Protein AF-A0A2N1WFX6-F1 (afdb_monomer_lite)

Secondary structure (DSSP, 8-state):
-PPPPPPPPPPPPPPPTT---------------------------------GGGGSHHHHS--STTSSS-HHHHHHHHHTTTTTT-TTSHHHHHHHHHHHHHHHHHTT-HHHHHHHHHHHHHHHTTSSS--HHHHHHHHHHHHHHHHHH--HHHHHHHHHHHHHHHHHHT-HHHHHHHHHHHHGGGTT-GGGHHHHHHHHHHHHHHHHHTT--HHHHH---

Radius of gyration: 24.99 Å; chains: 1; bounding box: 44×85×69 Å

Foldseek 3Di:
DDDDDDDDDDDDDDDDDPPDDDDDDDDDDDDDDDDDDPDPPPPDPPPPDPPVLCVDCLVVQPLACPGPDALVRQLVVLVVCDVVLDLVQLQSVLSSLQSNLSSCVSVVVLVSSLVSLVVSLVSQVPDPAHDLSNLSSLQVNLVSCCVVPVDLVRNLVSLVVQCVNCVVVVDLLSNLLSLQSNLVSQVVPPVCNVVSVVSLVVSLVSCVVVVHDVVSNVNDD

Sequence (221 aa):
MKKPRSTPARRPAGTPPWASLAARTRPAGAILATILGVCSITLATFDADADPASSHPLFELDCRAGGPYNAAERLQELERWRIDAGPDDPELHGQWLYCRATALEMNGELDAAYASYTASIESFARLPLPAIGAIKALLDRSYIDYLRTNDTARYCPDRSEALRLAREIGDPEAMIAALNQNAFCFAGRPEQLAEGLALLEEALELAKAEDMAPGALGMIY

Structure (mmCIF, N/CA/C/O backbone):
data_AF-A0A2N1WFX6-F1
#
_entry.id   AF-A0A2N1WFX6-F1
#
loop_
_atom_site.group_PDB
_atom_site.id
_atom_site.type_symbol
_atom_site.label_atom_id
_atom_site.label_alt_id
_atom_site.label_comp_id
_atom_site.label_asym_id
_atom_site.label_entity_id
_atom_site.label_seq_id
_atom_site.pdbx_PDB_ins_code
_atom_site.Cartn_x
_atom_site.Cartn_y
_atom_site.Cartn_z
_atom_site.occupancy
_atom_site.B_iso_or_equiv
_atom_site.auth_seq_id
_atom_site.auth_comp_id
_atom_site.auth_asym_id
_atom_site.auth_atom_id
_atom_site.pdbx_PDB_model_num
ATOM 1 N N . MET A 1 1 ? -21.166 27.039 53.800 1.00 44.50 1 MET A N 1
ATOM 2 C CA . MET A 1 1 ? -21.812 25.706 53.814 1.00 44.50 1 MET A CA 1
ATOM 3 C C . MET A 1 1 ? -21.704 25.097 52.415 1.00 44.50 1 MET A C 1
ATOM 5 O O . MET A 1 1 ? -22.346 25.596 51.503 1.00 44.50 1 MET A O 1
ATOM 9 N N . LYS A 1 2 ? -20.817 24.110 52.209 1.00 41.03 2 LYS A N 1
ATOM 10 C CA . LYS A 1 2 ? -20.584 23.431 50.916 1.00 41.03 2 LYS A CA 1
ATOM 11 C C . LYS A 1 2 ? -21.388 22.121 50.883 1.00 41.03 2 LYS A C 1
ATOM 13 O O . LYS A 1 2 ? -21.243 21.315 51.794 1.00 41.03 2 LYS A O 1
ATOM 18 N N . LYS A 1 3 ? -22.221 21.915 49.855 1.00 44.44 3 LYS A N 1
ATOM 19 C CA . LYS A 1 3 ? -22.907 20.633 49.588 1.00 44.44 3 LYS A CA 1
ATOM 20 C C . LYS A 1 3 ? -21.914 19.601 49.020 1.00 44.44 3 LYS A C 1
ATOM 22 O O . LYS A 1 3 ? -21.103 19.989 48.177 1.00 44.44 3 LYS A O 1
ATOM 27 N N . PRO A 1 4 ? -21.986 18.315 49.405 1.00 49.50 4 PRO A N 1
ATOM 28 C CA . PRO A 1 4 ? -21.181 17.266 48.786 1.00 49.50 4 PRO A CA 1
ATOM 29 C C . PRO A 1 4 ? -21.813 16.781 47.468 1.00 49.50 4 PRO A C 1
ATOM 31 O O . PRO A 1 4 ? -23.035 16.680 47.353 1.00 49.50 4 PRO A O 1
ATOM 34 N N . ARG A 1 5 ? -20.969 16.494 46.466 1.00 49.88 5 ARG A N 1
ATOM 35 C CA . ARG A 1 5 ? -21.349 15.836 45.204 1.00 49.88 5 ARG A CA 1
ATOM 36 C C . ARG A 1 5 ? -21.366 14.318 45.403 1.00 49.88 5 ARG A C 1
ATOM 38 O O . ARG A 1 5 ? -20.418 13.764 45.948 1.00 49.88 5 ARG A O 1
ATOM 45 N N . SER A 1 6 ? -22.432 13.673 44.940 1.00 50.62 6 SER A N 1
ATOM 46 C CA . SER A 1 6 ? -22.611 12.220 44.899 1.00 50.62 6 SER A CA 1
ATOM 47 C C . SER A 1 6 ?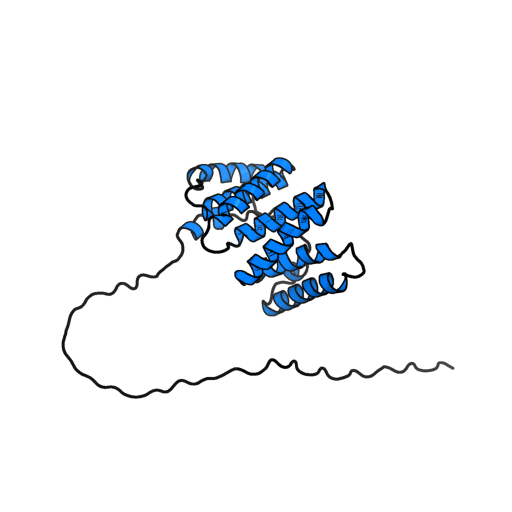 -21.965 11.606 43.653 1.00 50.62 6 SER A C 1
ATOM 49 O O . SER A 1 6 ? -22.186 12.085 42.540 1.00 50.62 6 SER A O 1
ATOM 51 N N . THR A 1 7 ? -21.214 10.524 43.840 1.00 52.31 7 THR A N 1
ATOM 52 C CA . THR A 1 7 ? -20.624 9.685 42.785 1.00 52.31 7 THR A CA 1
ATOM 53 C C . THR A 1 7 ? -21.662 8.701 42.225 1.00 52.31 7 THR A C 1
ATOM 55 O O . THR A 1 7 ? -22.357 8.073 43.024 1.00 52.31 7 THR A O 1
ATOM 58 N N . PRO A 1 8 ? -21.781 8.502 40.897 1.00 45.53 8 PRO A N 1
ATOM 59 C CA . PRO A 1 8 ? -22.634 7.452 40.350 1.00 45.53 8 PRO A CA 1
ATOM 60 C C . PRO A 1 8 ? -21.928 6.085 40.334 1.00 45.53 8 PRO A C 1
ATOM 62 O O . PRO A 1 8 ? -20.736 5.973 40.045 1.00 45.53 8 PRO A O 1
ATOM 65 N N . ALA A 1 9 ? -22.695 5.043 40.658 1.00 45.19 9 ALA A N 1
ATOM 66 C CA . ALA A 1 9 ? -22.268 3.650 40.733 1.00 45.19 9 ALA A CA 1
ATOM 67 C C . ALA A 1 9 ? -22.023 3.029 39.342 1.00 45.19 9 ALA A C 1
ATOM 69 O O . ALA A 1 9 ? -22.825 3.205 38.423 1.00 45.19 9 ALA A O 1
ATOM 70 N N . ARG A 1 10 ? -20.935 2.257 39.207 1.00 40.06 10 ARG A N 1
ATOM 71 C CA . ARG A 1 10 ? -20.647 1.413 38.034 1.00 40.06 10 ARG A CA 1
ATOM 72 C C . ARG A 1 10 ? -21.634 0.243 37.970 1.00 40.06 10 ARG A C 1
ATOM 74 O O . ARG A 1 10 ? -21.813 -0.463 38.959 1.00 40.06 10 ARG A O 1
ATOM 81 N N . ARG A 1 11 ? -22.232 0.013 36.797 1.00 44.94 11 ARG A N 1
ATOM 82 C CA . ARG A 1 11 ? -22.937 -1.237 36.473 1.00 44.94 11 ARG A CA 1
ATOM 83 C C . ARG A 1 11 ? -21.922 -2.316 36.058 1.00 44.94 11 ARG A C 1
ATOM 85 O O . ARG A 1 11 ? -20.939 -1.967 35.405 1.00 44.94 11 ARG A O 1
ATOM 92 N N . PRO A 1 12 ? -22.138 -3.595 36.408 1.00 45.06 12 PRO A N 1
ATOM 93 C CA . PRO A 1 12 ? -21.291 -4.689 35.946 1.00 45.06 12 PRO A CA 1
ATOM 94 C C . PRO A 1 12 ? -21.515 -4.964 34.452 1.00 45.06 12 PRO A C 1
ATOM 96 O O . PRO A 1 12 ? -22.650 -4.944 33.972 1.00 45.06 12 PRO A O 1
ATOM 99 N N . ALA A 1 13 ? -20.418 -5.207 33.734 1.00 47.97 13 ALA A N 1
ATOM 100 C CA . ALA A 1 13 ? -20.415 -5.616 32.336 1.00 47.97 13 ALA A CA 1
ATOM 101 C C . ALA A 1 13 ? -21.012 -7.026 32.200 1.00 47.97 13 ALA A C 1
ATOM 103 O O . ALA A 1 13 ? -20.599 -7.951 32.901 1.00 47.97 13 ALA A O 1
ATOM 104 N N . GLY A 1 14 ? -22.002 -7.171 31.319 1.00 41.88 14 GLY A N 1
ATOM 105 C CA . GLY A 1 14 ? -22.514 -8.470 30.895 1.00 41.88 14 GLY A CA 1
ATOM 106 C C . GLY A 1 14 ? -21.501 -9.169 29.992 1.00 41.88 14 GLY A C 1
ATOM 107 O O . GLY A 1 14 ? -20.822 -8.528 29.194 1.00 41.88 14 GLY A O 1
ATOM 108 N N . THR A 1 15 ? -21.389 -10.483 30.135 1.00 46.31 15 THR A N 1
ATOM 109 C CA . THR A 1 15 ? -20.544 -11.342 29.302 1.00 46.31 15 THR A CA 1
ATOM 110 C C . THR A 1 15 ? -21.098 -11.444 27.874 1.00 46.31 15 THR A C 1
ATOM 112 O O . THR A 1 15 ? -22.295 -11.709 27.727 1.00 46.31 15 THR A O 1
ATOM 115 N N . PRO A 1 16 ? -20.272 -11.272 26.824 1.00 40.69 16 PRO A N 1
ATOM 116 C CA . PRO A 1 16 ? -20.705 -11.447 25.441 1.00 40.69 16 PRO A CA 1
ATOM 117 C C . PRO A 1 16 ? -20.991 -12.929 25.097 1.00 40.69 16 PRO A C 1
ATOM 119 O O . PRO A 1 16 ? -20.375 -13.833 25.667 1.00 40.69 16 PRO A O 1
ATOM 122 N N . PRO A 1 17 ? -21.929 -13.200 24.169 1.00 38.34 17 PRO A N 1
ATOM 123 C CA . PRO A 1 17 ? -22.590 -14.502 23.999 1.00 38.34 17 PRO A CA 1
ATOM 124 C C . PRO A 1 17 ? -21.816 -15.576 23.208 1.00 38.34 17 PRO A C 1
ATOM 126 O O . PRO A 1 17 ? -22.407 -16.591 22.851 1.00 38.34 17 PRO A O 1
ATOM 129 N N . TRP A 1 18 ? -20.522 -15.411 22.929 1.00 51.31 18 TRP A N 1
ATOM 130 C CA . TRP A 1 18 ? -19.762 -16.361 22.095 1.00 51.31 18 TRP A CA 1
ATOM 131 C C . TRP A 1 18 ? -18.751 -17.232 22.863 1.00 51.31 18 TRP A C 1
ATOM 133 O O . TRP A 1 18 ? -18.064 -18.062 22.270 1.00 51.31 18 TRP A O 1
ATOM 143 N N . ALA A 1 19 ? -18.703 -17.135 24.195 1.00 40.34 19 ALA A N 1
ATOM 144 C CA . ALA A 1 19 ? -17.882 -18.004 25.038 1.00 40.34 19 ALA A CA 1
ATOM 145 C C . ALA A 1 19 ? -18.511 -19.402 25.211 1.00 40.34 19 ALA A C 1
ATOM 147 O O . ALA A 1 19 ? -19.023 -19.734 26.278 1.00 40.34 19 ALA A O 1
ATOM 148 N N . SER A 1 20 ? -18.507 -20.229 24.163 1.00 43.44 20 SER A N 1
ATOM 149 C CA . SER A 1 20 ? -18.743 -21.678 24.263 1.00 43.44 20 SER A CA 1
ATOM 150 C C . SER A 1 20 ? -18.344 -22.387 22.975 1.00 43.44 20 SER A C 1
ATOM 152 O O . SER A 1 20 ? -19.176 -22.523 22.092 1.00 43.44 20 SER A O 1
ATOM 154 N N . LEU A 1 21 ? -17.102 -22.874 22.888 1.00 38.09 21 LEU A N 1
ATOM 155 C CA . LEU A 1 21 ? -16.765 -24.154 22.243 1.00 38.09 21 LEU A CA 1
ATOM 156 C C . LEU A 1 21 ? -15.268 -24.451 22.424 1.00 38.09 21 LEU A C 1
ATOM 158 O O . LEU A 1 21 ? -14.437 -24.185 21.565 1.00 38.09 21 LEU A O 1
ATOM 162 N N . ALA A 1 22 ? -14.935 -25.042 23.569 1.00 35.47 22 ALA A N 1
ATOM 163 C CA . ALA A 1 22 ? -13.718 -25.822 23.735 1.00 35.47 22 ALA A CA 1
ATOM 164 C C . ALA A 1 22 ? -14.101 -27.259 24.107 1.00 35.47 22 ALA A C 1
ATOM 166 O O . ALA A 1 22 ? -15.088 -27.485 24.806 1.00 35.47 22 ALA A O 1
ATOM 167 N N . ALA A 1 23 ? -13.256 -28.191 23.667 1.00 34.72 23 ALA A N 1
ATOM 168 C CA . ALA A 1 23 ? -13.224 -29.619 23.979 1.00 34.72 23 ALA A CA 1
ATOM 169 C C . ALA A 1 23 ? -14.147 -30.540 23.159 1.00 34.72 23 ALA A C 1
ATOM 171 O O . ALA A 1 23 ? -15.312 -30.771 23.482 1.00 34.72 23 ALA A O 1
ATOM 172 N N . ARG A 1 24 ? -13.542 -31.235 22.185 1.00 36.59 24 ARG A N 1
ATOM 173 C CA . ARG A 1 24 ? -13.843 -32.654 21.971 1.00 36.59 24 ARG A CA 1
ATOM 174 C C . ARG A 1 24 ? -12.571 -33.484 22.009 1.00 36.59 24 ARG A C 1
ATOM 176 O O . ARG A 1 24 ? -11.528 -33.133 21.473 1.00 36.59 24 ARG A O 1
ATOM 183 N N . THR A 1 25 ? -12.720 -34.560 22.754 1.00 38.22 25 THR A N 1
ATOM 184 C CA . THR A 1 25 ? -11.750 -35.505 23.270 1.00 38.22 25 THR A CA 1
ATOM 185 C C . THR A 1 25 ? -11.399 -36.580 22.241 1.00 38.22 25 THR A C 1
ATOM 187 O O . THR A 1 25 ? -12.228 -36.991 21.432 1.00 38.22 25 THR A O 1
ATOM 190 N N . ARG A 1 26 ? -10.157 -37.070 22.313 1.00 40.03 26 ARG A N 1
ATOM 191 C CA . ARG A 1 26 ? -9.708 -38.326 21.692 1.00 40.03 26 ARG A CA 1
ATOM 192 C C . ARG A 1 26 ? -10.371 -39.530 22.375 1.00 40.03 26 ARG A C 1
ATOM 194 O O . ARG A 1 26 ? -10.560 -39.483 23.592 1.00 40.03 26 ARG A O 1
ATOM 201 N N . PRO A 1 27 ? -10.535 -40.655 21.663 1.00 41.19 27 PRO A N 1
ATOM 202 C CA . PRO A 1 27 ? -10.393 -41.958 22.297 1.00 41.19 27 PRO A CA 1
ATOM 203 C C . PRO A 1 27 ? -9.270 -42.790 21.662 1.00 41.19 27 PRO A C 1
ATOM 205 O O . PRO A 1 27 ? -9.066 -42.807 20.451 1.00 41.19 27 PRO A O 1
ATOM 208 N N . ALA A 1 28 ? -8.547 -43.483 22.539 1.00 37.03 28 ALA A N 1
ATOM 209 C CA . ALA A 1 28 ? -7.618 -44.562 22.237 1.00 37.03 28 ALA A CA 1
ATOM 210 C C . ALA A 1 28 ? -8.378 -45.887 22.032 1.00 37.03 28 ALA A C 1
ATOM 212 O O . ALA A 1 28 ? -9.412 -46.096 22.666 1.00 37.03 28 ALA A O 1
ATOM 213 N N . GLY A 1 29 ? -7.836 -46.810 21.226 1.00 33.09 29 GLY A N 1
ATOM 214 C CA . GLY A 1 29 ? -8.322 -48.194 21.199 1.00 33.09 29 GLY A CA 1
ATOM 215 C C . GLY A 1 29 ? -7.816 -49.082 20.054 1.00 33.09 29 GLY A C 1
ATOM 216 O O . GLY A 1 29 ? -8.386 -49.063 18.975 1.00 33.09 29 GLY A O 1
ATOM 217 N N . ALA A 1 30 ? -6.821 -49.917 20.379 1.00 35.75 30 ALA A N 1
ATOM 218 C CA . ALA A 1 30 ? -6.607 -51.309 19.937 1.00 35.75 30 ALA A CA 1
ATOM 219 C C . ALA A 1 30 ? -6.222 -51.655 18.472 1.00 35.75 30 ALA A C 1
ATOM 221 O O . ALA A 1 30 ? -7.051 -51.890 17.603 1.00 35.75 30 ALA A O 1
ATOM 222 N N . ILE A 1 31 ? -4.905 -51.804 18.282 1.00 37.75 31 ILE A N 1
ATOM 223 C CA . ILE A 1 31 ? -4.149 -52.988 17.805 1.00 37.75 31 ILE A CA 1
ATOM 224 C C . ILE A 1 31 ? -4.945 -54.114 17.102 1.00 37.75 31 ILE A C 1
ATOM 226 O O . ILE A 1 31 ? -5.662 -54.872 17.753 1.00 37.75 31 ILE A O 1
ATOM 230 N N . LEU A 1 32 ? -4.604 -54.373 15.832 1.00 36.09 32 LEU A N 1
ATOM 231 C CA . LEU A 1 32 ? -4.483 -55.734 15.296 1.00 36.09 32 LEU A CA 1
ATOM 232 C C . LEU A 1 32 ? -3.265 -55.817 14.365 1.00 36.09 32 LEU A C 1
ATOM 234 O O . LEU A 1 32 ? -3.152 -55.080 13.389 1.00 36.09 32 LEU A O 1
ATOM 238 N N . ALA A 1 33 ? -2.331 -56.698 14.715 1.00 37.47 33 ALA A N 1
ATOM 239 C CA . ALA A 1 33 ? -1.119 -56.976 13.963 1.00 37.47 33 ALA A CA 1
ATOM 240 C C . ALA A 1 33 ? -1.400 -57.995 12.851 1.00 37.47 33 ALA A C 1
ATOM 242 O O . ALA A 1 33 ? -1.987 -59.046 13.104 1.00 37.47 33 ALA A O 1
ATOM 243 N N . THR A 1 34 ? -0.909 -57.747 11.637 1.00 41.28 34 THR A N 1
ATOM 244 C CA . THR A 1 34 ? -0.579 -58.818 10.687 1.00 41.28 34 THR A CA 1
ATOM 245 C C . THR A 1 34 ? 0.647 -58.401 9.876 1.00 41.28 34 THR A C 1
ATOM 247 O O . THR A 1 34 ? 0.724 -57.301 9.340 1.00 41.28 34 THR A O 1
ATOM 250 N N . ILE A 1 35 ? 1.639 -59.283 9.900 1.00 43.50 35 ILE A N 1
ATOM 251 C CA . ILE A 1 35 ? 3.011 -59.148 9.409 1.00 43.50 35 ILE A CA 1
ATOM 252 C C . ILE A 1 35 ? 3.049 -59.568 7.934 1.00 43.50 35 ILE A C 1
ATOM 254 O O . ILE A 1 35 ? 2.491 -60.614 7.617 1.00 43.50 35 ILE A O 1
ATOM 258 N N . LEU A 1 36 ? 3.751 -58.810 7.079 1.00 37.88 36 LEU A N 1
ATOM 259 C CA . LEU A 1 36 ? 4.767 -59.267 6.102 1.00 37.88 36 LEU A CA 1
ATOM 260 C C . LEU A 1 36 ? 4.871 -58.283 4.930 1.00 37.88 36 LEU A C 1
ATOM 262 O O . LEU A 1 36 ? 3.922 -58.096 4.177 1.00 37.88 36 LEU A O 1
ATOM 266 N N . GLY A 1 37 ? 6.059 -57.706 4.746 1.00 36.50 37 GLY A N 1
ATOM 267 C CA . GLY A 1 37 ? 6.386 -56.921 3.558 1.00 36.50 37 GLY A CA 1
ATOM 268 C C . GLY A 1 37 ? 7.438 -55.861 3.837 1.00 36.50 37 GLY A C 1
ATOM 269 O O . GLY A 1 37 ? 7.128 -54.677 3.880 1.00 36.50 37 GLY A O 1
ATOM 270 N N . VAL A 1 38 ? 8.686 -56.286 4.049 1.00 46.78 38 VAL A N 1
ATOM 271 C CA . VAL A 1 38 ? 9.839 -55.379 4.072 1.00 46.78 38 VAL A CA 1
ATOM 272 C C . VAL A 1 38 ? 10.021 -54.827 2.659 1.00 46.78 38 VAL A C 1
ATOM 274 O O . VAL A 1 38 ? 10.629 -55.463 1.804 1.00 46.78 38 VAL A O 1
ATOM 277 N N . CYS A 1 39 ? 9.469 -53.645 2.413 1.00 35.72 39 CYS A N 1
ATOM 278 C CA . CYS A 1 39 ? 9.894 -52.770 1.335 1.00 35.72 39 CYS A CA 1
ATOM 279 C C . CYS A 1 39 ? 10.297 -51.459 2.007 1.00 35.72 39 CYS A C 1
ATOM 281 O O . CYS A 1 39 ? 9.460 -50.609 2.301 1.00 35.72 39 CYS A O 1
ATOM 283 N N . SER A 1 40 ? 11.581 -51.346 2.351 1.00 43.44 40 SER A N 1
ATOM 284 C CA . SER A 1 40 ? 12.182 -50.104 2.833 1.00 43.44 40 SER A CA 1
ATOM 285 C C . SER A 1 40 ? 12.254 -49.115 1.672 1.00 43.44 40 SER A C 1
ATOM 287 O O . SER A 1 40 ? 13.309 -48.891 1.090 1.00 43.44 40 SER A O 1
ATOM 289 N N . ILE A 1 41 ? 11.105 -48.552 1.309 1.00 47.34 41 ILE A N 1
ATOM 290 C CA . ILE A 1 41 ? 11.057 -47.286 0.597 1.00 47.34 41 ILE A CA 1
ATOM 291 C C . ILE A 1 41 ? 11.228 -46.244 1.689 1.00 47.34 41 ILE A C 1
ATOM 293 O O . ILE A 1 41 ? 10.329 -46.013 2.496 1.00 47.34 41 ILE A O 1
ATOM 297 N N . THR A 1 42 ? 12.424 -45.672 1.759 1.00 47.06 42 THR A N 1
ATOM 298 C CA . THR A 1 42 ? 12.678 -44.447 2.504 1.00 47.06 42 THR A CA 1
ATOM 299 C C . THR A 1 42 ? 11.764 -43.383 1.903 1.00 47.06 42 THR A C 1
ATOM 301 O O . THR A 1 42 ? 12.091 -42.775 0.887 1.00 47.06 42 THR A O 1
ATOM 304 N N . LEU A 1 43 ? 10.571 -43.217 2.473 1.00 43.62 43 LEU A N 1
ATOM 305 C CA . LEU A 1 43 ? 9.740 -42.049 2.235 1.00 43.62 43 LEU A CA 1
ATOM 306 C C . LEU A 1 43 ? 10.517 -40.882 2.831 1.00 43.62 43 LEU A C 1
ATOM 308 O O . LEU A 1 43 ? 10.472 -40.638 4.035 1.00 43.62 43 LEU A O 1
ATOM 312 N N . ALA A 1 44 ? 11.302 -40.222 1.980 1.00 41.97 44 ALA A N 1
ATOM 313 C CA . ALA A 1 44 ? 11.706 -38.858 2.229 1.00 41.97 44 ALA A CA 1
ATOM 314 C C . ALA A 1 44 ? 10.418 -38.093 2.535 1.00 41.97 44 ALA A C 1
ATOM 316 O O . ALA A 1 44 ? 9.503 -38.046 1.710 1.00 41.97 44 ALA A O 1
ATOM 317 N N . THR A 1 45 ? 10.321 -37.569 3.750 1.00 47.47 45 THR A N 1
ATOM 318 C CA . THR A 1 45 ? 9.399 -36.488 4.056 1.00 47.47 45 THR A CA 1
ATOM 319 C C . THR A 1 45 ? 9.816 -35.340 3.147 1.00 47.47 45 THR A C 1
ATOM 321 O O . THR A 1 45 ? 10.784 -34.639 3.427 1.00 47.47 45 THR A O 1
ATOM 324 N N . PHE A 1 46 ? 9.170 -35.237 1.988 1.00 38.91 46 PHE A N 1
ATOM 325 C CA . PHE A 1 46 ? 9.144 -33.993 1.245 1.00 38.91 46 PHE A CA 1
ATOM 326 C C . PHE A 1 46 ? 8.422 -33.010 2.160 1.00 38.91 46 PHE A C 1
ATOM 328 O O . PHE A 1 46 ? 7.206 -33.102 2.327 1.00 38.91 46 PHE A O 1
ATOM 335 N N . ASP A 1 47 ? 9.198 -32.153 2.823 1.00 35.28 47 ASP A N 1
ATOM 336 C CA . ASP A 1 47 ? 8.694 -30.892 3.345 1.00 35.28 47 ASP A CA 1
ATOM 337 C C . ASP A 1 47 ? 8.117 -30.147 2.145 1.00 35.28 47 ASP A C 1
ATOM 339 O O . ASP A 1 47 ? 8.839 -29.671 1.268 1.00 35.28 47 ASP A O 1
ATOM 343 N N . ALA A 1 48 ? 6.795 -30.180 2.055 1.00 46.44 48 ALA A N 1
ATOM 344 C CA . ALA A 1 48 ? 6.048 -29.413 1.093 1.00 46.44 48 ALA A CA 1
ATOM 345 C C . ALA A 1 48 ? 6.059 -27.947 1.554 1.00 46.44 48 ALA A C 1
ATOM 347 O O . ALA A 1 48 ? 5.579 -27.623 2.640 1.00 46.44 48 ALA A O 1
ATOM 348 N N . ASP A 1 49 ? 6.604 -27.105 0.678 1.00 41.44 49 ASP A N 1
ATOM 349 C CA . ASP A 1 49 ? 6.088 -25.770 0.377 1.00 41.44 49 ASP A CA 1
ATOM 350 C C . ASP A 1 49 ? 6.456 -24.621 1.333 1.00 41.44 49 ASP A C 1
ATOM 352 O O . ASP A 1 49 ? 5.599 -23.883 1.812 1.00 41.44 49 ASP A O 1
ATOM 356 N N . ALA A 1 50 ? 7.756 -24.370 1.513 1.00 43.38 50 ALA A N 1
ATOM 357 C CA . ALA A 1 50 ? 8.196 -22.973 1.523 1.00 43.38 50 ALA A CA 1
ATOM 358 C C . ALA A 1 50 ? 8.261 -22.517 0.057 1.00 43.38 50 ALA A C 1
ATOM 360 O O . ALA A 1 50 ? 9.059 -23.054 -0.715 1.00 43.38 50 ALA A O 1
ATOM 361 N N . ASP A 1 51 ? 7.388 -21.590 -0.341 1.00 51.94 51 ASP A N 1
ATOM 362 C CA . ASP A 1 51 ? 7.352 -21.059 -1.705 1.00 51.94 51 ASP A CA 1
ATOM 363 C C . ASP A 1 51 ? 8.719 -20.426 -2.041 1.00 51.94 51 ASP A C 1
ATOM 365 O O . ASP A 1 51 ? 9.149 -19.517 -1.315 1.00 51.94 51 ASP A O 1
ATOM 369 N N . PRO A 1 52 ? 9.447 -20.895 -3.076 1.00 54.09 52 PRO A N 1
ATOM 370 C CA . PRO A 1 52 ? 10.783 -20.397 -3.393 1.00 54.09 52 PRO A CA 1
ATOM 371 C C . PRO A 1 52 ? 10.823 -18.879 -3.612 1.00 54.09 52 PRO A C 1
ATOM 373 O O . PRO A 1 52 ? 11.850 -18.270 -3.303 1.00 54.09 52 PRO A O 1
ATOM 376 N N . ALA A 1 53 ? 9.722 -18.255 -4.052 1.00 56.19 53 ALA A N 1
ATOM 377 C CA . ALA A 1 53 ? 9.642 -16.804 -4.220 1.00 56.19 53 ALA A CA 1
ATOM 378 C C . ALA A 1 53 ? 9.857 -16.057 -2.891 1.00 56.19 53 ALA A C 1
ATOM 380 O O . ALA A 1 53 ? 10.674 -15.137 -2.827 1.00 56.19 53 ALA A O 1
ATOM 381 N N . SER A 1 54 ? 9.239 -16.521 -1.799 1.00 60.94 54 SER A N 1
ATOM 382 C CA . SER A 1 54 ? 9.325 -15.889 -0.471 1.00 60.94 54 SER A CA 1
ATOM 383 C C . SER A 1 54 ? 10.728 -15.897 0.160 1.00 60.94 54 SER A C 1
ATOM 385 O O . SER A 1 54 ? 10.988 -15.148 1.099 1.00 60.94 54 SER A O 1
ATOM 387 N N . SER A 1 55 ? 11.649 -16.710 -0.371 1.00 72.44 55 SER A N 1
ATOM 388 C CA . SER A 1 55 ? 13.045 -16.795 0.084 1.00 72.44 55 SER A CA 1
ATOM 389 C C . SER A 1 55 ? 13.990 -15.805 -0.609 1.00 72.44 55 SER A C 1
ATOM 391 O O . SER A 1 55 ? 15.175 -15.734 -0.276 1.00 72.44 55 SER A O 1
ATOM 393 N N . HIS A 1 56 ? 13.493 -15.041 -1.588 1.00 84.44 56 HIS A N 1
ATOM 394 C CA . HIS A 1 56 ? 14.308 -14.070 -2.305 1.00 84.44 56 HIS A CA 1
ATOM 395 C C . HIS A 1 56 ? 14.657 -12.869 -1.396 1.00 84.44 56 HIS A C 1
ATOM 397 O O . HIS A 1 56 ? 13.758 -12.325 -0.750 1.00 84.44 56 HIS A O 1
ATOM 403 N N . PRO A 1 57 ? 15.908 -12.353 -1.403 1.00 84.88 57 PRO A N 1
ATOM 404 C CA . PRO A 1 57 ? 16.335 -11.232 -0.545 1.00 84.88 57 PRO A CA 1
ATOM 405 C C . PRO A 1 57 ? 15.484 -9.958 -0.658 1.00 84.88 57 PRO A C 1
ATOM 407 O O . PRO A 1 57 ? 15.452 -9.129 0.245 1.00 84.88 57 PRO A O 1
ATOM 410 N N . LEU A 1 58 ? 14.767 -9.798 -1.771 1.00 86.75 58 LEU A N 1
ATOM 411 C CA . LEU A 1 58 ? 13.816 -8.706 -1.985 1.00 86.75 58 LEU A CA 1
ATOM 412 C C . LEU A 1 58 ? 12.646 -8.713 -0.981 1.00 86.75 58 LEU A C 1
ATOM 414 O O . LEU A 1 58 ? 12.126 -7.646 -0.666 1.00 86.75 58 LEU A O 1
ATOM 418 N N . PHE A 1 59 ? 12.232 -9.876 -0.474 1.00 84.75 59 PHE A N 1
ATOM 419 C CA . PHE A 1 59 ? 11.194 -9.962 0.560 1.00 84.75 59 PHE A CA 1
ATOM 420 C C . PHE A 1 59 ? 11.730 -9.620 1.955 1.00 84.75 59 PHE A C 1
ATOM 422 O O . PHE A 1 59 ? 10.964 -9.181 2.811 1.00 84.75 59 PHE A O 1
ATOM 429 N N . GLU A 1 60 ? 13.042 -9.752 2.167 1.00 79.19 60 GLU A N 1
ATOM 430 C CA . GLU A 1 60 ? 13.726 -9.286 3.380 1.00 79.19 60 GLU A CA 1
ATOM 431 C C . GLU A 1 60 ? 14.054 -7.787 3.328 1.00 79.19 60 GLU A C 1
ATOM 433 O O . GLU A 1 60 ? 14.277 -7.159 4.367 1.00 79.19 60 GLU A O 1
ATOM 438 N N . LEU A 1 61 ? 14.081 -7.191 2.130 1.00 79.50 61 LEU A N 1
ATOM 439 C CA . LEU A 1 61 ? 14.273 -5.758 1.975 1.00 79.50 61 LEU A CA 1
ATOM 440 C C . LEU A 1 61 ? 13.077 -5.021 2.593 1.00 79.50 61 LEU A C 1
ATOM 442 O O . LEU A 1 61 ? 11.960 -5.069 2.075 1.00 79.50 61 LEU A O 1
ATOM 446 N N . ASP A 1 62 ? 13.316 -4.284 3.681 1.00 73.69 62 ASP A N 1
ATOM 447 C CA . ASP A 1 62 ? 12.303 -3.389 4.237 1.00 73.69 62 ASP A CA 1
ATOM 448 C C . ASP A 1 62 ? 12.063 -2.216 3.280 1.00 73.69 62 ASP A C 1
ATOM 450 O O . ASP A 1 62 ? 12.760 -1.197 3.282 1.00 73.69 62 ASP A O 1
ATOM 454 N N . CYS A 1 63 ? 11.053 -2.381 2.432 1.00 83.62 63 CYS A N 1
ATOM 455 C CA . CYS A 1 63 ? 10.653 -1.389 1.450 1.00 83.62 63 CYS A CA 1
ATOM 456 C C . CYS A 1 63 ? 9.824 -0.244 2.049 1.00 83.62 63 CYS A C 1
ATOM 458 O O . CYS A 1 63 ? 9.354 0.606 1.295 1.00 83.62 63 CYS A O 1
ATOM 460 N N . ARG A 1 64 ? 9.659 -0.163 3.377 1.00 72.00 64 ARG A N 1
ATOM 461 C CA . ARG A 1 64 ? 9.014 0.979 4.044 1.00 72.00 64 ARG A CA 1
ATOM 462 C C . ARG A 1 64 ? 9.928 2.211 4.044 1.00 72.00 64 ARG A C 1
ATOM 464 O O . ARG A 1 64 ? 11.147 2.123 3.889 1.00 72.00 64 ARG A O 1
ATOM 471 N N . ALA A 1 65 ? 9.357 3.399 4.231 1.00 63.91 65 ALA A N 1
ATOM 472 C CA . ALA A 1 65 ? 10.103 4.664 4.206 1.00 63.91 65 ALA A CA 1
ATOM 473 C C . ALA A 1 65 ? 11.185 4.796 5.309 1.00 63.91 65 ALA A C 1
ATOM 475 O O . ALA A 1 65 ? 12.102 5.597 5.161 1.00 63.91 65 ALA A O 1
ATOM 476 N N . GLY A 1 66 ? 11.105 4.007 6.390 1.00 66.12 66 GLY A N 1
ATOM 477 C CA . GLY A 1 66 ? 12.042 4.028 7.526 1.00 66.12 66 GLY A CA 1
ATOM 478 C C . GLY A 1 66 ? 13.200 3.022 7.464 1.00 66.12 66 GLY A C 1
ATOM 479 O O . GLY A 1 66 ? 13.933 2.899 8.444 1.00 66.12 66 GLY A O 1
ATOM 480 N N . GLY A 1 67 ? 13.347 2.290 6.354 1.00 74.19 67 GLY A N 1
ATOM 481 C CA . GLY A 1 67 ? 14.424 1.316 6.164 1.00 74.19 67 GLY A CA 1
ATOM 482 C C . GLY A 1 67 ? 15.832 1.944 6.113 1.00 74.19 67 GLY A C 1
ATOM 483 O O . GLY A 1 67 ? 15.977 3.166 6.071 1.00 74.19 67 GLY A O 1
ATOM 484 N N . PRO A 1 68 ? 16.898 1.121 6.077 1.00 79.56 68 PRO A N 1
ATOM 485 C CA . PRO A 1 68 ? 18.286 1.594 6.163 1.00 79.56 68 PRO A CA 1
ATOM 486 C C . PRO A 1 68 ? 18.771 2.352 4.918 1.00 79.56 68 PRO A C 1
ATOM 488 O O . PRO A 1 68 ? 19.795 3.027 4.982 1.00 79.56 68 PRO A O 1
ATOM 491 N N . TYR A 1 69 ? 18.057 2.231 3.797 1.00 85.75 69 TYR A N 1
ATOM 492 C CA . TYR A 1 69 ? 18.401 2.859 2.525 1.00 85.75 69 TYR A CA 1
ATOM 493 C C . TYR A 1 69 ? 17.603 4.137 2.300 1.00 85.75 69 TYR A C 1
ATOM 495 O O . TYR A 1 69 ? 16.373 4.134 2.429 1.00 85.75 69 TYR A O 1
ATOM 503 N N . ASN A 1 70 ? 18.286 5.193 1.854 1.00 90.25 70 ASN A N 1
ATOM 504 C CA . ASN A 1 70 ? 17.607 6.343 1.265 1.00 90.25 70 ASN A CA 1
ATOM 505 C C . ASN A 1 70 ? 17.006 5.991 -0.114 1.00 90.25 70 ASN A C 1
ATOM 507 O O . ASN A 1 70 ? 17.225 4.904 -0.654 1.00 90.25 70 ASN A O 1
ATOM 511 N N . ALA A 1 71 ? 16.243 6.919 -0.699 1.00 91.56 71 ALA A N 1
ATOM 512 C CA . ALA A 1 71 ? 15.545 6.705 -1.969 1.00 91.56 71 ALA A CA 1
ATOM 513 C C . ALA A 1 71 ? 16.476 6.250 -3.112 1.00 91.56 71 ALA A C 1
ATOM 515 O O . ALA A 1 71 ? 16.185 5.276 -3.808 1.00 91.56 71 ALA A O 1
ATOM 516 N N . ALA A 1 72 ? 17.612 6.930 -3.291 1.00 92.38 72 ALA A N 1
ATOM 517 C CA . ALA A 1 72 ? 18.544 6.660 -4.383 1.00 92.38 72 ALA A CA 1
ATOM 518 C C . ALA A 1 72 ? 19.278 5.325 -4.196 1.00 92.38 72 ALA A C 1
ATOM 520 O O . ALA A 1 72 ? 19.406 4.553 -5.146 1.00 92.38 72 ALA A O 1
ATOM 521 N N . GLU A 1 73 ? 19.717 5.031 -2.970 1.00 92.56 73 GLU A N 1
ATOM 522 C CA . GLU A 1 73 ? 20.351 3.753 -2.626 1.00 92.56 73 GLU A CA 1
ATOM 523 C C . GLU A 1 73 ? 19.393 2.583 -2.857 1.00 92.56 73 GLU A C 1
ATOM 525 O O . GLU A 1 73 ? 19.785 1.567 -3.428 1.00 92.56 73 GLU A O 1
ATOM 530 N N . ARG A 1 74 ? 18.117 2.747 -2.489 1.00 91.62 74 ARG A N 1
ATOM 531 C CA . ARG A 1 74 ? 17.089 1.728 -2.707 1.00 91.62 74 ARG A CA 1
ATOM 532 C C . ARG A 1 74 ? 16.857 1.464 -4.190 1.00 91.62 74 ARG A C 1
ATOM 534 O O . ARG A 1 74 ? 16.838 0.309 -4.598 1.00 91.62 74 ARG A O 1
ATOM 541 N N . LEU A 1 75 ? 16.717 2.511 -5.006 1.00 93.56 75 LEU A N 1
ATOM 542 C CA . LEU A 1 75 ? 16.582 2.356 -6.459 1.00 93.56 75 LEU A CA 1
ATOM 543 C C . LEU A 1 75 ? 17.800 1.656 -7.073 1.00 93.56 75 LEU A C 1
ATOM 545 O O . LEU A 1 75 ? 17.640 0.803 -7.944 1.00 93.56 75 LEU A O 1
ATOM 549 N N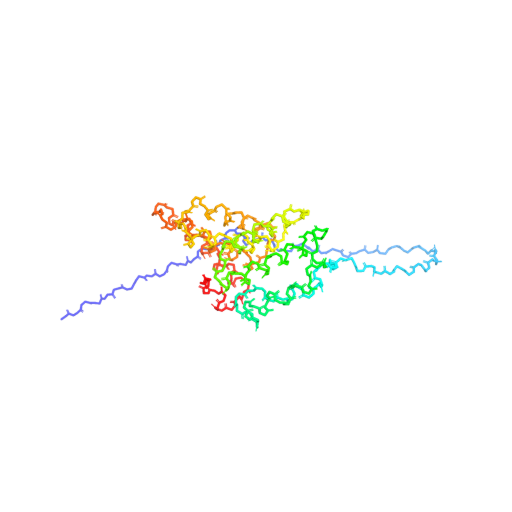 . GLN A 1 76 ? 19.007 1.987 -6.607 1.00 93.50 76 GLN A N 1
ATOM 550 C CA . GLN A 1 76 ? 20.232 1.341 -7.070 1.00 93.50 76 GLN A CA 1
ATOM 551 C C . GLN A 1 76 ? 20.284 -0.145 -6.692 1.00 93.50 76 GLN A C 1
ATOM 553 O O . GLN A 1 76 ? 20.696 -0.963 -7.514 1.00 93.50 76 GLN A O 1
ATOM 558 N N . GLU A 1 77 ? 19.879 -0.500 -5.471 1.00 91.19 77 GLU A N 1
ATOM 559 C CA . GLU A 1 77 ? 19.828 -1.897 -5.030 1.00 91.19 77 GLU A CA 1
ATOM 560 C C . GLU A 1 77 ? 18.810 -2.696 -5.852 1.00 91.19 77 GLU A C 1
ATOM 562 O O . GLU A 1 77 ? 19.134 -3.763 -6.369 1.00 91.19 77 GLU A O 1
ATOM 567 N N . LEU A 1 78 ? 17.616 -2.136 -6.070 1.00 93.56 78 LEU A N 1
ATOM 568 C CA . LEU A 1 78 ? 16.547 -2.782 -6.835 1.00 93.56 78 LEU A CA 1
ATOM 569 C C . LEU A 1 78 ? 16.935 -3.082 -8.286 1.00 93.56 78 LEU A C 1
ATOM 571 O O . LEU A 1 78 ? 16.451 -4.063 -8.852 1.00 93.56 78 LEU A O 1
ATOM 575 N N . GLU A 1 79 ? 17.813 -2.287 -8.900 1.00 93.69 79 GLU A N 1
ATOM 576 C CA . GLU A 1 79 ? 18.274 -2.544 -10.270 1.00 93.69 79 GLU A CA 1
ATOM 577 C C . GLU A 1 79 ? 19.031 -3.875 -10.387 1.00 93.69 79 GLU A C 1
ATOM 579 O O . GLU A 1 79 ? 18.978 -4.523 -11.434 1.00 93.69 79 GLU A O 1
ATOM 584 N N . ARG A 1 80 ? 19.672 -4.341 -9.305 1.00 92.00 80 ARG A N 1
ATOM 585 C CA . ARG A 1 80 ? 20.365 -5.639 -9.285 1.00 92.00 80 ARG A CA 1
ATOM 586 C C . ARG A 1 80 ? 19.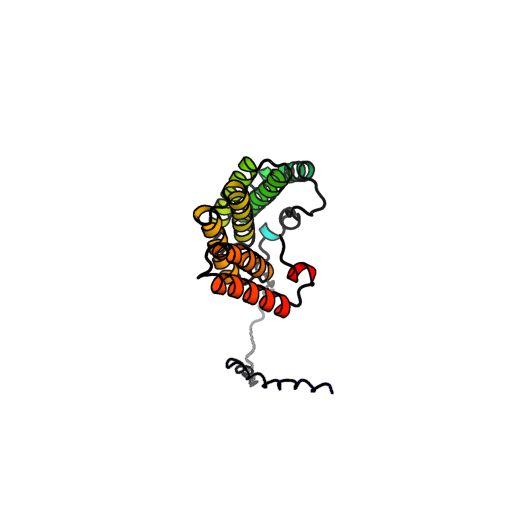414 -6.812 -9.479 1.00 92.00 80 ARG A C 1
ATOM 588 O O . ARG A 1 80 ? 19.827 -7.828 -10.024 1.00 92.00 80 ARG A O 1
ATOM 595 N N . TRP A 1 81 ? 18.159 -6.655 -9.068 1.00 91.88 81 TRP A N 1
ATOM 596 C CA . TRP A 1 81 ? 17.135 -7.696 -9.145 1.00 91.88 81 TRP A CA 1
ATOM 597 C C . TRP A 1 81 ? 16.142 -7.473 -10.281 1.00 91.88 81 TRP A C 1
ATOM 599 O O . TRP A 1 81 ? 15.215 -8.258 -10.425 1.00 91.88 81 TRP A O 1
ATOM 609 N N . ARG A 1 82 ? 16.301 -6.430 -11.109 1.00 92.75 82 ARG A N 1
ATOM 610 C CA . ARG A 1 82 ? 15.327 -6.105 -12.167 1.00 92.75 82 ARG A CA 1
ATOM 611 C C . ARG A 1 82 ? 15.107 -7.259 -13.150 1.00 92.75 82 ARG A C 1
ATOM 613 O O . ARG A 1 82 ? 14.003 -7.419 -13.660 1.00 92.75 82 ARG A O 1
ATOM 620 N N . ILE A 1 83 ? 16.167 -8.002 -13.471 1.00 91.25 83 ILE A N 1
ATOM 621 C CA . ILE A 1 83 ? 16.087 -9.138 -14.400 1.00 91.25 83 ILE A CA 1
ATOM 622 C C . ILE A 1 83 ? 15.420 -10.340 -13.729 1.00 91.25 83 ILE A C 1
ATOM 624 O O . ILE A 1 83 ? 14.550 -10.951 -14.341 1.00 91.25 83 ILE A O 1
ATOM 628 N N . ASP A 1 84 ? 15.795 -10.634 -12.484 1.00 89.44 84 ASP A N 1
ATOM 629 C CA . ASP A 1 84 ? 15.272 -11.776 -11.727 1.00 89.44 84 ASP A CA 1
ATOM 630 C C . ASP A 1 84 ? 13.793 -11.572 -11.370 1.00 89.44 84 ASP A C 1
ATOM 632 O O . ASP A 1 84 ? 12.975 -12.466 -11.561 1.00 89.44 84 ASP A O 1
ATOM 636 N N . ALA A 1 85 ? 13.421 -10.354 -10.971 1.00 91.88 85 ALA A N 1
ATOM 637 C CA . ALA A 1 85 ? 12.045 -9.918 -10.754 1.00 91.88 85 ALA A CA 1
ATOM 638 C C . ALA A 1 85 ? 11.328 -9.578 -12.074 1.00 91.88 85 ALA A C 1
ATOM 640 O O . ALA A 1 85 ? 10.641 -8.559 -12.175 1.00 91.88 85 ALA A O 1
ATOM 641 N N . GLY A 1 86 ? 11.521 -10.396 -13.110 1.00 91.44 86 GLY A N 1
ATOM 642 C CA . GLY A 1 86 ? 10.806 -10.297 -14.380 1.00 91.44 86 GLY A CA 1
ATOM 643 C C . GLY A 1 86 ? 9.319 -10.666 -14.246 1.00 91.44 86 GLY A C 1
ATOM 644 O O . GLY A 1 86 ? 8.915 -11.263 -13.254 1.00 91.44 86 GLY A O 1
ATOM 645 N N . PRO A 1 87 ? 8.476 -10.351 -15.245 1.00 92.00 87 PRO A N 1
ATOM 646 C CA . PRO A 1 87 ? 7.018 -10.502 -15.146 1.00 92.00 87 PRO A CA 1
ATOM 647 C C . PRO A 1 87 ? 6.518 -11.956 -15.055 1.00 92.00 87 PRO A C 1
ATOM 649 O O . PRO A 1 87 ? 5.341 -12.159 -14.736 1.00 92.00 87 PRO A O 1
ATOM 652 N N . ASP A 1 88 ? 7.389 -12.929 -15.344 1.00 93.62 88 ASP A N 1
ATOM 653 C CA . ASP A 1 88 ? 7.103 -14.368 -15.321 1.00 93.62 88 ASP A CA 1
ATOM 654 C C . ASP A 1 88 ? 6.857 -14.897 -13.899 1.00 93.62 88 ASP A C 1
ATOM 656 O O . ASP A 1 88 ? 6.096 -15.849 -13.731 1.00 93.62 88 ASP A O 1
ATOM 660 N N . ASP A 1 89 ? 7.437 -14.247 -12.884 1.00 94.62 89 ASP A N 1
ATOM 661 C CA . ASP A 1 89 ? 7.115 -14.456 -11.471 1.00 94.62 89 ASP A CA 1
ATOM 662 C C . ASP A 1 89 ? 6.287 -13.259 -10.965 1.00 94.62 89 ASP A C 1
ATOM 664 O O . ASP A 1 89 ? 6.838 -12.203 -10.632 1.00 94.62 89 ASP A O 1
ATOM 668 N N . PRO A 1 90 ? 4.946 -13.364 -10.942 1.00 96.06 90 PRO A N 1
ATOM 669 C CA . PRO A 1 90 ? 4.088 -12.248 -10.567 1.00 96.06 90 PRO A CA 1
ATOM 670 C C . PRO A 1 90 ? 4.259 -11.781 -9.119 1.00 96.06 90 PRO A C 1
ATOM 672 O O . PRO A 1 90 ? 4.034 -10.592 -8.865 1.00 96.06 90 PRO A O 1
ATOM 675 N N . GLU A 1 91 ? 4.647 -12.660 -8.191 1.00 94.62 91 GLU A N 1
ATOM 676 C CA . GLU A 1 91 ? 4.841 -12.283 -6.790 1.00 94.62 91 GLU A CA 1
ATOM 677 C C . GLU A 1 91 ? 6.131 -11.481 -6.634 1.00 94.62 91 GLU A C 1
ATOM 679 O O . GLU A 1 91 ? 6.105 -10.351 -6.137 1.00 94.62 91 GLU A O 1
ATOM 684 N N . LEU A 1 92 ? 7.244 -12.017 -7.145 1.00 95.00 92 LEU A N 1
ATOM 685 C CA . LEU A 1 92 ? 8.542 -11.352 -7.088 1.00 95.00 92 LEU A CA 1
ATOM 686 C C . LEU A 1 92 ? 8.527 -10.029 -7.868 1.00 95.00 92 LEU A C 1
ATOM 688 O O . LEU A 1 92 ? 9.013 -9.005 -7.379 1.00 95.00 92 LEU A O 1
ATOM 692 N N . HIS A 1 93 ? 7.907 -10.015 -9.052 1.00 97.19 93 HIS A N 1
ATOM 693 C CA . HIS A 1 93 ? 7.734 -8.800 -9.848 1.00 97.19 93 HIS A CA 1
ATOM 694 C C . HIS A 1 93 ? 6.867 -7.761 -9.133 1.00 97.19 93 HIS A C 1
ATOM 696 O O . HIS A 1 93 ? 7.200 -6.573 -9.116 1.00 97.19 93 HIS A O 1
ATOM 702 N N . GLY A 1 94 ? 5.772 -8.201 -8.503 1.00 97.06 94 GLY A N 1
ATOM 703 C CA . GLY A 1 94 ? 4.888 -7.335 -7.728 1.00 97.06 94 GLY A CA 1
ATOM 704 C C . GLY A 1 94 ? 5.623 -6.681 -6.564 1.00 97.06 94 GLY A C 1
ATOM 705 O O . GLY A 1 94 ? 5.527 -5.462 -6.387 1.00 97.06 94 GLY A O 1
ATOM 706 N N . GLN A 1 95 ? 6.422 -7.457 -5.829 1.00 95.69 95 GLN A N 1
ATOM 707 C CA . GLN A 1 95 ? 7.236 -6.960 -4.723 1.00 95.69 95 GLN A CA 1
ATOM 708 C C . GLN A 1 95 ? 8.300 -5.966 -5.210 1.00 95.69 95 GLN A C 1
ATOM 710 O O . GLN A 1 95 ? 8.485 -4.913 -4.602 1.00 95.69 95 GLN A O 1
ATOM 715 N N . TRP A 1 96 ? 8.957 -6.236 -6.340 1.00 97.00 96 TRP A N 1
ATOM 716 C CA . TRP A 1 96 ? 9.966 -5.332 -6.900 1.00 97.00 96 TRP A CA 1
ATOM 717 C C . TRP A 1 96 ? 9.354 -3.989 -7.303 1.00 97.00 96 TRP A C 1
ATOM 719 O O . TRP A 1 96 ? 9.879 -2.927 -6.958 1.00 97.00 96 TRP A O 1
ATOM 729 N N . LEU A 1 97 ? 8.199 -4.030 -7.972 1.00 98.12 97 LEU A N 1
ATOM 730 C CA . LEU A 1 97 ? 7.443 -2.842 -8.363 1.00 98.12 97 LEU A CA 1
ATOM 731 C C . LEU A 1 97 ? 6.968 -2.033 -7.152 1.00 98.12 97 LEU A C 1
ATOM 733 O O . LEU A 1 97 ? 7.017 -0.801 -7.201 1.00 98.12 97 LEU A O 1
ATOM 737 N N . TYR A 1 98 ? 6.550 -2.707 -6.077 1.00 96.88 98 TYR A N 1
ATOM 738 C CA . TYR A 1 98 ? 6.183 -2.072 -4.811 1.00 96.88 98 TYR A CA 1
ATOM 739 C C . TYR A 1 98 ? 7.380 -1.343 -4.192 1.00 96.88 98 TYR A C 1
ATOM 741 O O . TYR A 1 98 ? 7.318 -0.144 -3.938 1.00 96.88 98 TYR A O 1
ATOM 749 N N . CYS A 1 99 ? 8.513 -2.026 -4.034 1.00 95.44 99 CYS A N 1
ATOM 750 C CA . CYS A 1 99 ? 9.726 -1.432 -3.472 1.00 95.44 99 CYS A CA 1
ATOM 751 C C . CYS A 1 99 ? 10.266 -0.266 -4.305 1.00 95.44 99 CYS A C 1
ATOM 753 O O . CYS A 1 99 ? 10.769 0.723 -3.768 1.00 95.44 99 CYS A O 1
ATOM 755 N N . ARG A 1 100 ? 10.143 -0.358 -5.632 1.00 96.81 100 ARG A N 1
ATOM 756 C CA . ARG A 1 100 ? 10.472 0.741 -6.538 1.00 96.81 100 ARG A CA 1
ATOM 757 C C . ARG A 1 100 ? 9.534 1.928 -6.334 1.00 96.81 100 ARG A C 1
ATOM 759 O O . ARG A 1 100 ? 10.000 3.064 -6.330 1.00 96.81 100 ARG A O 1
ATOM 766 N N . ALA A 1 101 ? 8.239 1.678 -6.150 1.00 97.12 101 ALA A N 1
ATOM 767 C CA . ALA A 1 101 ? 7.253 2.723 -5.904 1.00 97.12 101 ALA A CA 1
ATOM 768 C C . ALA A 1 101 ? 7.558 3.500 -4.617 1.00 97.12 101 ALA A C 1
ATOM 770 O O . ALA A 1 101 ? 7.604 4.728 -4.659 1.00 97.12 101 ALA A O 1
ATOM 771 N N . THR A 1 102 ? 7.869 2.806 -3.517 1.00 95.06 102 THR A N 1
ATOM 772 C CA . THR A 1 102 ? 8.201 3.462 -2.242 1.00 95.06 102 THR A CA 1
ATOM 773 C C . THR A 1 102 ? 9.484 4.288 -2.345 1.00 95.06 102 THR A C 1
ATOM 775 O O . THR A 1 102 ? 9.565 5.384 -1.796 1.00 95.06 102 THR A O 1
ATOM 778 N N . ALA A 1 103 ? 10.481 3.819 -3.105 1.00 94.94 103 ALA A N 1
ATOM 779 C CA . ALA A 1 103 ? 11.703 4.578 -3.362 1.00 94.94 103 ALA A CA 1
ATOM 780 C C . ALA A 1 103 ? 11.436 5.868 -4.162 1.00 94.94 103 ALA A C 1
ATOM 782 O O . ALA A 1 103 ? 11.966 6.928 -3.832 1.00 94.94 103 ALA A O 1
ATOM 783 N N . LEU A 1 104 ? 10.591 5.788 -5.196 1.00 96.06 104 LEU A N 1
ATOM 784 C CA . LEU A 1 104 ? 10.179 6.941 -6.005 1.00 96.06 104 LEU A CA 1
ATOM 785 C C . LEU A 1 104 ? 9.376 7.947 -5.174 1.00 96.06 104 LEU A C 1
ATOM 787 O O . LEU A 1 104 ? 9.593 9.153 -5.282 1.00 96.06 104 LEU A O 1
ATOM 791 N N . GLU A 1 105 ? 8.492 7.460 -4.304 1.00 94.69 105 GLU A N 1
ATOM 792 C CA . GLU A 1 105 ? 7.723 8.292 -3.379 1.00 94.69 105 GLU A CA 1
ATOM 793 C C . GLU A 1 105 ? 8.638 9.052 -2.410 1.00 94.69 105 GLU A C 1
ATOM 795 O O . GLU A 1 105 ? 8.507 10.268 -2.274 1.00 94.69 105 GLU A O 1
ATOM 800 N N . MET A 1 106 ? 9.632 8.377 -1.818 1.00 92.56 106 MET A N 1
ATOM 801 C CA . MET A 1 106 ? 10.649 9.013 -0.969 1.00 92.56 106 MET A CA 1
ATOM 802 C C . MET A 1 106 ? 11.456 10.092 -1.709 1.00 92.56 106 MET A C 1
ATOM 804 O O . MET A 1 106 ? 11.946 11.029 -1.079 1.00 92.56 106 MET A O 1
ATOM 808 N N . ASN A 1 107 ? 11.593 9.975 -3.033 1.00 94.06 107 ASN A N 1
ATOM 809 C CA . ASN A 1 107 ? 12.253 10.969 -3.882 1.00 94.06 107 ASN A CA 1
ATOM 810 C C . ASN A 1 107 ? 11.313 12.107 -4.338 1.00 94.06 107 ASN A C 1
ATOM 812 O O . ASN A 1 107 ? 11.729 13.002 -5.072 1.00 94.06 107 ASN A O 1
ATOM 816 N N . GLY A 1 108 ? 10.038 12.077 -3.936 1.00 93.31 108 GLY A N 1
ATOM 817 C CA . GLY A 1 108 ? 9.016 13.034 -4.363 1.00 93.31 108 GLY A CA 1
ATOM 818 C C . GLY A 1 108 ? 8.501 12.812 -5.790 1.00 93.31 108 GLY A C 1
ATOM 819 O O . GLY A 1 108 ? 7.730 13.626 -6.299 1.00 93.31 108 GLY A O 1
ATOM 820 N N . GLU A 1 109 ? 8.875 11.711 -6.445 1.00 96.44 109 GLU A N 1
ATOM 821 C CA . GLU A 1 109 ? 8.457 11.362 -7.807 1.00 96.44 109 GLU A CA 1
ATOM 822 C C . GLU A 1 109 ? 7.084 10.673 -7.801 1.00 96.44 109 GLU A C 1
ATOM 824 O O . GLU A 1 109 ? 6.924 9.530 -8.234 1.00 96.44 109 GLU A O 1
ATOM 829 N N . LEU A 1 110 ? 6.068 11.376 -7.294 1.00 95.69 110 LEU A N 1
ATOM 830 C CA . LEU A 1 110 ? 4.757 10.791 -6.996 1.00 95.69 110 LEU A CA 1
ATOM 831 C C . LEU A 1 110 ? 4.073 10.169 -8.225 1.00 95.69 110 LEU A C 1
ATOM 833 O O . LEU A 1 110 ? 3.362 9.172 -8.097 1.00 95.69 110 LEU A O 1
ATOM 837 N N . ASP A 1 111 ? 4.234 10.737 -9.425 1.00 97.06 111 ASP A N 1
ATOM 838 C CA . ASP A 1 111 ? 3.624 10.195 -10.656 1.00 97.06 111 ASP A CA 1
ATOM 839 C C . ASP A 1 111 ? 4.238 8.845 -11.032 1.00 97.06 111 ASP A C 1
ATOM 841 O O . ASP A 1 111 ? 3.519 7.894 -11.348 1.00 97.06 111 ASP A O 1
ATOM 845 N N . ALA A 1 112 ? 5.561 8.734 -10.915 1.00 97.94 112 ALA A N 1
ATOM 846 C CA . ALA A 1 112 ? 6.278 7.492 -11.160 1.00 97.94 112 ALA A CA 1
ATOM 847 C C . ALA A 1 112 ? 5.981 6.450 -10.070 1.00 97.94 112 ALA A C 1
ATOM 849 O O . ALA A 1 112 ? 5.772 5.278 -10.391 1.00 97.94 112 ALA A O 1
ATOM 850 N N . ALA A 1 113 ? 5.903 6.874 -8.804 1.00 97.75 113 ALA A N 1
ATOM 851 C CA . ALA A 1 113 ? 5.507 6.018 -7.690 1.00 97.75 113 ALA A CA 1
ATOM 852 C C . ALA A 1 113 ? 4.104 5.436 -7.909 1.00 97.75 113 ALA A C 1
ATOM 854 O O . ALA A 1 113 ? 3.926 4.223 -7.871 1.00 97.75 113 ALA A O 1
ATOM 855 N N . TYR A 1 114 ? 3.129 6.281 -8.257 1.00 98.25 114 TYR A N 1
ATOM 856 C CA . TYR A 1 114 ? 1.755 5.863 -8.546 1.00 98.25 114 TYR A CA 1
ATOM 857 C C . TYR A 1 114 ? 1.670 4.827 -9.673 1.00 98.25 114 TYR A C 1
ATOM 859 O O . TYR A 1 114 ? 0.962 3.822 -9.558 1.00 98.25 114 TYR A O 1
ATOM 867 N N . ALA A 1 115 ? 2.405 5.055 -10.766 1.00 98.62 115 ALA A N 1
ATOM 868 C CA . ALA A 1 115 ? 2.478 4.106 -11.872 1.00 98.62 115 ALA A CA 1
ATOM 869 C C . ALA A 1 115 ? 3.100 2.771 -11.429 1.00 98.62 115 ALA A C 1
ATOM 871 O O . ALA A 1 115 ? 2.612 1.708 -11.806 1.00 98.62 115 ALA A O 1
ATOM 872 N N . SER A 1 116 ? 4.138 2.817 -10.589 1.00 98.56 116 SER A N 1
ATOM 873 C CA . SER A 1 116 ? 4.804 1.620 -10.070 1.00 98.56 116 SER A CA 1
ATOM 874 C C . SER A 1 116 ? 3.924 0.846 -9.076 1.00 98.56 116 SER A C 1
ATOM 876 O O . SER A 1 116 ? 3.846 -0.375 -9.183 1.00 98.56 116 SER A O 1
ATOM 878 N N . TYR A 1 117 ? 3.180 1.517 -8.185 1.00 98.62 117 TYR A N 1
ATOM 879 C CA . TYR A 1 117 ? 2.175 0.857 -7.338 1.00 98.62 117 TYR A CA 1
ATOM 880 C C . TYR A 1 117 ? 1.066 0.216 -8.174 1.00 98.62 117 TYR A C 1
ATOM 882 O O . TYR A 1 117 ? 0.668 -0.911 -7.906 1.00 98.62 117 TYR A O 1
ATOM 890 N N . THR A 1 118 ? 0.594 0.898 -9.221 1.00 98.75 118 THR A N 1
ATOM 891 C CA . THR A 1 118 ? -0.434 0.349 -10.120 1.00 98.75 118 THR A CA 1
ATOM 892 C C . THR A 1 118 ? 0.045 -0.931 -10.797 1.00 98.75 118 THR A C 1
ATOM 894 O O . THR A 1 118 ? -0.645 -1.944 -10.734 1.00 98.75 118 THR A O 1
ATOM 897 N N . ALA A 1 119 ? 1.258 -0.924 -11.352 1.00 98.75 119 ALA A N 1
ATOM 898 C CA . ALA A 1 119 ? 1.846 -2.120 -11.944 1.00 98.75 119 ALA A CA 1
ATOM 899 C C . ALA A 1 119 ? 2.067 -3.235 -10.902 1.00 98.75 119 ALA A C 1
ATOM 901 O O . ALA A 1 119 ? 1.893 -4.413 -11.210 1.00 98.75 119 ALA A O 1
ATOM 902 N N . SER A 1 120 ? 2.439 -2.884 -9.665 1.00 98.50 120 SER A N 1
ATOM 903 C CA . SER A 1 120 ? 2.593 -3.851 -8.570 1.00 98.50 120 SER A CA 1
ATOM 904 C C . SER A 1 120 ? 1.272 -4.566 -8.271 1.00 98.50 120 SER A C 1
ATOM 906 O O . SER A 1 120 ? 1.233 -5.796 -8.235 1.00 98.50 120 SER A O 1
ATOM 908 N N . ILE A 1 121 ? 0.176 -3.807 -8.159 1.00 98.75 121 ILE A N 1
ATOM 909 C CA . ILE A 1 121 ? -1.180 -4.337 -7.953 1.00 98.75 121 ILE A CA 1
ATOM 910 C C . ILE A 1 121 ? -1.574 -5.271 -9.103 1.00 98.75 121 ILE A C 1
ATOM 912 O O . ILE A 1 121 ? -2.051 -6.376 -8.860 1.00 98.75 121 ILE A O 1
ATOM 916 N N . GLU A 1 122 ? -1.334 -4.863 -10.352 1.00 98.56 122 GLU A N 1
ATOM 917 C CA . GLU A 1 122 ? -1.596 -5.694 -11.536 1.00 98.56 122 GLU A CA 1
ATOM 918 C C . GLU A 1 122 ? -0.759 -6.979 -11.552 1.00 98.56 122 GLU A C 1
ATOM 920 O O . GLU A 1 122 ? -1.215 -8.008 -12.053 1.00 98.56 122 GLU A O 1
ATOM 925 N N . SER A 1 123 ? 0.457 -6.943 -11.001 1.00 98.44 123 SER A N 1
ATOM 926 C CA . SER A 1 123 ? 1.298 -8.129 -10.862 1.00 98.44 123 SER A CA 1
ATOM 927 C C . SER A 1 123 ? 0.742 -9.101 -9.836 1.00 98.44 123 SER A C 1
ATOM 929 O O . SER A 1 123 ? 0.509 -10.262 -10.170 1.00 98.44 123 SER A O 1
ATOM 931 N N . PHE A 1 124 ? 0.433 -8.622 -8.630 1.00 98.00 124 PHE A N 1
ATOM 932 C CA . PHE A 1 124 ? -0.160 -9.462 -7.593 1.00 98.00 124 PHE A CA 1
ATOM 933 C C . PHE A 1 124 ? -1.543 -10.001 -7.983 1.00 98.00 124 PHE A C 1
ATOM 935 O O . PHE A 1 124 ? -1.886 -11.113 -7.600 1.00 98.00 124 PHE A O 1
ATOM 942 N N . ALA A 1 125 ? -2.315 -9.281 -8.803 1.00 97.75 125 ALA A N 1
ATOM 943 C CA . ALA A 1 125 ? -3.604 -9.752 -9.314 1.00 97.75 125 ALA A CA 1
ATOM 944 C C . ALA A 1 125 ? -3.505 -10.993 -10.226 1.00 97.75 125 ALA A C 1
ATOM 946 O O . ALA A 1 125 ? -4.526 -11.618 -10.512 1.00 97.75 125 ALA A O 1
ATOM 947 N N . ARG A 1 126 ? -2.301 -11.362 -10.695 1.00 97.62 126 ARG A N 1
ATOM 948 C CA . ARG A 1 126 ? -2.071 -12.609 -11.446 1.00 97.62 126 ARG A CA 1
ATOM 949 C C . ARG A 1 126 ? -1.876 -13.832 -10.545 1.00 97.62 126 ARG A C 1
ATOM 951 O O . ARG A 1 126 ? -1.839 -14.945 -11.066 1.00 97.62 126 ARG A O 1
ATOM 958 N N . LEU A 1 127 ? -1.726 -13.644 -9.234 1.00 96.62 127 LEU A N 1
ATOM 959 C CA . LEU A 1 127 ? -1.564 -14.746 -8.291 1.00 96.62 127 LEU A CA 1
ATOM 960 C C . LEU A 1 127 ? -2.886 -15.496 -8.078 1.00 96.62 127 LEU A C 1
ATOM 962 O O . LEU A 1 127 ? -3.958 -14.890 -8.118 1.00 96.62 127 LEU A O 1
ATOM 966 N N . PRO A 1 128 ? -2.833 -16.816 -7.824 1.00 96.38 128 PRO A N 1
ATOM 967 C CA . PRO A 1 128 ? -4.030 -17.611 -7.554 1.00 96.38 128 PRO A CA 1
ATOM 968 C C . PRO A 1 128 ? -4.661 -17.298 -6.190 1.00 96.38 128 PRO A C 1
ATOM 970 O O . PRO A 1 128 ? -5.835 -17.603 -5.985 1.00 96.38 128 PRO A O 1
ATOM 973 N N . LEU A 1 129 ? -3.890 -16.716 -5.268 1.00 95.56 129 LEU A N 1
ATOM 974 C CA . LEU A 1 129 ? -4.318 -16.305 -3.936 1.00 95.56 129 LEU A CA 1
ATOM 975 C C . LEU A 1 129 ? -3.893 -14.851 -3.676 1.00 95.56 129 LEU A C 1
ATOM 977 O O . LEU A 1 129 ? -2.857 -14.423 -4.191 1.00 95.56 129 LEU A O 1
ATOM 981 N N . PRO A 1 130 ? -4.656 -14.092 -2.871 1.00 95.50 130 PRO A N 1
ATOM 982 C CA . PRO A 1 130 ? -4.250 -12.768 -2.417 1.00 95.50 130 PRO A CA 1
ATOM 983 C C . PRO A 1 130 ? -2.876 -12.751 -1.742 1.00 95.50 130 PRO A C 1
ATOM 985 O O . PRO A 1 130 ? -2.569 -13.614 -0.923 1.00 95.50 130 PRO A O 1
ATOM 988 N N . ALA A 1 131 ? -2.096 -11.704 -2.013 1.00 94.88 131 ALA A N 1
ATOM 989 C CA . ALA A 1 131 ? -0.803 -11.466 -1.379 1.00 94.88 131 ALA A CA 1
ATOM 990 C C . ALA A 1 131 ? -0.818 -10.187 -0.531 1.00 94.88 131 ALA A C 1
ATOM 992 O O . ALA A 1 131 ? -1.428 -9.180 -0.901 1.00 94.88 131 ALA A O 1
ATOM 993 N N . ILE A 1 132 ? -0.063 -10.188 0.571 1.00 94.50 132 ILE A N 1
ATOM 994 C CA . ILE A 1 132 ? 0.121 -9.012 1.441 1.00 94.50 132 ILE A CA 1
ATOM 995 C C . ILE A 1 132 ? 0.673 -7.810 0.664 1.00 94.50 132 ILE A C 1
ATOM 997 O O . ILE A 1 132 ? 0.297 -6.667 0.930 1.00 94.50 132 ILE A O 1
ATOM 1001 N N . GLY A 1 133 ? 1.535 -8.055 -0.326 1.00 94.75 133 GLY A N 1
ATOM 1002 C CA . GLY A 1 133 ? 2.067 -7.004 -1.192 1.00 94.75 133 GLY A CA 1
ATOM 1003 C C . GLY A 1 133 ? 0.978 -6.230 -1.946 1.00 94.75 133 GLY A C 1
ATOM 1004 O O . GLY A 1 133 ? 1.093 -5.013 -2.085 1.00 94.75 133 GLY A O 1
ATOM 1005 N N . ALA A 1 134 ? -0.122 -6.885 -2.341 1.00 97.81 134 ALA A N 1
ATOM 1006 C CA . ALA A 1 134 ? -1.252 -6.220 -2.992 1.00 97.81 134 ALA A CA 1
ATOM 1007 C C . ALA A 1 134 ? -1.938 -5.223 -2.051 1.00 97.81 134 ALA A C 1
ATOM 1009 O O . ALA A 1 134 ? -2.242 -4.103 -2.455 1.00 97.81 134 ALA A O 1
ATOM 1010 N N . ILE A 1 135 ? -2.133 -5.608 -0.784 1.00 97.94 135 ILE A N 1
ATOM 1011 C CA . ILE A 1 135 ? -2.719 -4.741 0.247 1.00 97.94 135 ILE A CA 1
ATOM 1012 C C . ILE A 1 135 ? -1.839 -3.509 0.442 1.00 97.94 135 ILE A C 1
ATOM 1014 O O . ILE A 1 135 ? -2.340 -2.390 0.385 1.00 97.94 135 ILE A O 1
ATOM 1018 N N . LYS A 1 136 ? -0.527 -3.703 0.621 1.00 96.06 136 LYS A N 1
ATOM 1019 C CA . LYS A 1 136 ? 0.427 -2.599 0.797 1.00 96.06 136 LYS A CA 1
ATOM 1020 C C . LYS A 1 136 ? 0.396 -1.636 -0.393 1.00 96.06 136 LYS A C 1
ATOM 1022 O O . LYS A 1 136 ? 0.233 -0.437 -0.203 1.00 96.06 136 LYS A O 1
ATOM 1027 N N . ALA A 1 137 ? 0.466 -2.160 -1.618 1.00 98.00 137 ALA A N 1
ATOM 1028 C CA . ALA A 1 137 ? 0.441 -1.341 -2.826 1.00 98.00 137 ALA A CA 1
ATOM 1029 C C . ALA A 1 137 ? -0.882 -0.570 -3.003 1.00 98.00 137 ALA A C 1
ATOM 1031 O O . ALA A 1 137 ? -0.853 0.593 -3.403 1.00 98.00 137 ALA A O 1
ATOM 1032 N N . LEU A 1 138 ? -2.030 -1.179 -2.679 1.00 98.75 138 LEU A N 1
ATOM 1033 C CA . LEU A 1 138 ? -3.335 -0.504 -2.679 1.00 98.75 138 LEU A CA 1
ATOM 1034 C C . LEU A 1 138 ? -3.376 0.638 -1.659 1.00 98.75 138 LEU A C 1
ATOM 1036 O O . LEU A 1 138 ? -3.776 1.751 -1.996 1.00 98.75 138 LEU A O 1
ATOM 1040 N N . LEU A 1 139 ? -2.952 0.378 -0.421 1.00 97.62 139 LEU A N 1
ATOM 1041 C CA . LEU A 1 139 ? -2.947 1.383 0.641 1.00 97.62 139 LEU A CA 1
ATOM 1042 C C . LEU A 1 139 ? -2.046 2.572 0.283 1.00 97.62 139 LEU A C 1
ATOM 1044 O O . LEU A 1 139 ? -2.506 3.715 0.340 1.00 97.62 139 LEU A O 1
ATOM 1048 N N . ASP A 1 140 ? -0.824 2.319 -0.182 1.00 96.88 140 ASP A N 1
ATOM 1049 C CA . ASP A 1 140 ? 0.134 3.380 -0.509 1.00 96.88 140 ASP A CA 1
ATOM 1050 C C . ASP A 1 140 ? -0.278 4.156 -1.777 1.00 96.88 140 ASP A C 1
ATOM 1052 O O . ASP A 1 140 ? -0.223 5.391 -1.807 1.00 96.88 140 ASP A O 1
ATOM 1056 N N . ARG A 1 141 ? -0.834 3.484 -2.800 1.00 98.25 141 ARG A N 1
ATOM 1057 C CA . ARG A 1 141 ? -1.433 4.178 -3.956 1.00 98.25 141 ARG A CA 1
ATOM 1058 C C . ARG A 1 141 ? -2.600 5.072 -3.534 1.00 98.25 141 ARG A C 1
ATOM 1060 O O . ARG A 1 141 ? -2.693 6.215 -3.990 1.00 98.25 141 ARG A O 1
ATOM 1067 N N . SER A 1 142 ? -3.453 4.583 -2.632 1.00 98.06 142 SER A N 1
ATOM 1068 C CA . SER A 1 142 ? -4.562 5.363 -2.081 1.00 98.06 142 SER A CA 1
ATOM 1069 C C . SER A 1 142 ? -4.074 6.599 -1.323 1.00 98.06 142 SER A C 1
ATOM 1071 O O . SER A 1 142 ? -4.715 7.650 -1.365 1.00 98.06 142 SER A O 1
ATOM 1073 N N . TYR A 1 143 ? -2.933 6.498 -0.638 1.00 95.44 143 TYR A N 1
ATOM 1074 C CA . TYR A 1 143 ? -2.340 7.617 0.078 1.00 95.44 143 TYR A CA 1
ATOM 1075 C C . TYR A 1 143 ? -1.862 8.706 -0.887 1.00 95.44 143 TYR A C 1
ATOM 1077 O O . TYR A 1 143 ? -2.169 9.881 -0.678 1.00 95.44 143 TYR A O 1
ATOM 1085 N N . ILE A 1 144 ? -1.239 8.332 -2.009 1.00 95.75 144 ILE A N 1
ATOM 1086 C CA . ILE A 1 144 ? -0.903 9.290 -3.073 1.00 95.75 144 ILE A CA 1
ATOM 1087 C C . ILE A 1 144 ? -2.163 9.985 -3.613 1.00 95.75 144 ILE A C 1
ATOM 1089 O O . ILE A 1 144 ? -2.171 11.210 -3.768 1.00 95.75 144 ILE A O 1
ATOM 1093 N N . ASP A 1 145 ? -3.242 9.245 -3.887 1.00 97.12 145 ASP A N 1
ATOM 1094 C CA . ASP A 1 145 ? -4.497 9.847 -4.361 1.00 97.12 145 ASP A CA 1
ATOM 1095 C C . ASP A 1 145 ? -5.122 10.787 -3.318 1.00 97.12 145 ASP A C 1
ATOM 1097 O O . ASP A 1 145 ? -5.630 11.857 -3.677 1.00 97.12 145 ASP A O 1
ATOM 1101 N N . TYR A 1 146 ? -5.027 10.446 -2.029 1.00 94.38 146 TYR A N 1
ATOM 1102 C CA . TYR A 1 146 ? -5.410 11.328 -0.928 1.00 94.38 146 TYR A CA 1
ATOM 1103 C C . TYR A 1 146 ? -4.596 12.630 -0.937 1.00 94.38 146 TYR A C 1
ATOM 1105 O O . TYR A 1 146 ? -5.193 13.706 -0.938 1.00 94.38 146 TYR A O 1
ATOM 1113 N N . LEU A 1 147 ? -3.264 12.556 -1.030 1.00 91.62 147 LEU A N 1
ATOM 1114 C CA . LEU A 1 147 ? -2.396 13.739 -1.063 1.00 91.62 147 LEU A CA 1
ATOM 1115 C C . LEU A 1 147 ? -2.673 14.642 -2.272 1.00 91.62 147 LEU A C 1
ATOM 1117 O O . LEU A 1 147 ? -2.623 15.866 -2.160 1.00 91.62 147 LEU A O 1
ATOM 1121 N N . ARG A 1 148 ? -2.970 14.0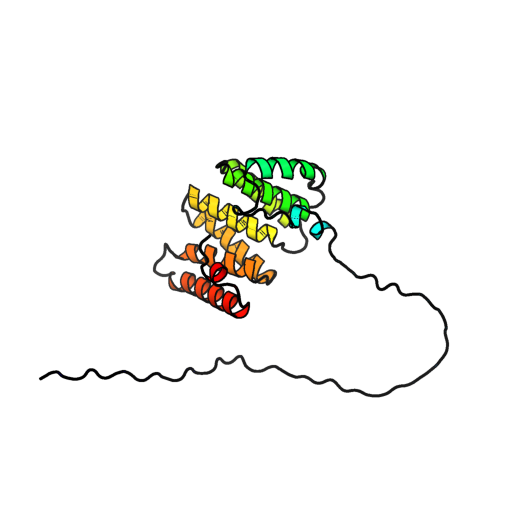51 -3.434 1.00 93.06 148 ARG A N 1
ATOM 1122 C CA . ARG A 1 148 ? -3.213 14.797 -4.677 1.00 93.06 148 ARG A CA 1
ATOM 1123 C C . ARG A 1 148 ? -4.582 15.445 -4.744 1.00 93.06 148 ARG A C 1
ATOM 1125 O O . ARG A 1 148 ? -4.716 16.540 -5.284 1.00 93.06 148 ARG A O 1
ATOM 1132 N N . THR A 1 149 ? -5.606 14.716 -4.314 1.00 93.38 149 THR A N 1
ATOM 1133 C CA . THR A 1 149 ? -6.994 15.055 -4.652 1.00 93.38 149 THR A CA 1
ATOM 1134 C C . THR A 1 149 ? -7.863 15.288 -3.435 1.00 93.38 149 THR A C 1
ATOM 1136 O O . THR A 1 149 ? -8.834 16.034 -3.529 1.00 93.38 149 THR A O 1
ATOM 1139 N N . ASN A 1 150 ? -7.528 14.656 -2.305 1.00 91.38 150 ASN A N 1
ATOM 1140 C CA . ASN A 1 150 ? -8.374 14.571 -1.118 1.00 91.38 150 ASN A CA 1
ATOM 1141 C C . ASN A 1 150 ? -9.830 14.161 -1.443 1.00 91.38 150 ASN A C 1
ATOM 1143 O O . ASN A 1 150 ? -10.768 14.506 -0.726 1.00 91.38 150 ASN A O 1
ATOM 1147 N N . ASP A 1 151 ? -10.028 13.420 -2.536 1.00 93.81 151 ASP A N 1
ATOM 1148 C CA . ASP A 1 151 ? -11.338 12.981 -3.001 1.00 93.81 151 ASP A CA 1
ATOM 1149 C C . ASP A 1 151 ? -11.573 11.523 -2.605 1.00 93.81 151 ASP A C 1
ATOM 1151 O O . ASP A 1 151 ? -10.946 10.601 -3.135 1.00 93.81 151 ASP A O 1
ATOM 1155 N N . THR A 1 152 ? -12.523 11.312 -1.691 1.00 94.50 152 THR A N 1
ATOM 1156 C CA . THR A 1 152 ? -12.933 9.975 -1.237 1.00 94.50 152 THR A CA 1
ATOM 1157 C C . THR A 1 152 ? -13.321 9.050 -2.391 1.00 94.50 152 THR A C 1
ATOM 1159 O O . THR A 1 152 ? -13.073 7.852 -2.305 1.00 94.50 152 THR A O 1
ATOM 1162 N N . ALA A 1 153 ? -13.867 9.569 -3.498 1.00 95.38 153 ALA A N 1
ATOM 1163 C CA . ALA A 1 153 ? -14.227 8.746 -4.651 1.00 95.38 153 ALA A CA 1
ATOM 1164 C C . ALA A 1 153 ? -13.002 8.154 -5.368 1.00 95.38 153 ALA A C 1
ATOM 1166 O O . ALA A 1 153 ? -13.143 7.172 -6.095 1.00 95.38 153 ALA A O 1
ATOM 1167 N N . ARG A 1 154 ? -11.809 8.726 -5.156 1.00 95.94 154 ARG A N 1
ATOM 1168 C CA . ARG A 1 154 ? -10.556 8.259 -5.757 1.00 95.94 154 ARG A CA 1
ATOM 1169 C C . ARG A 1 154 ? -9.791 7.297 -4.861 1.00 95.94 154 ARG A C 1
ATOM 1171 O O . ARG A 1 154 ? -9.440 6.221 -5.323 1.00 95.94 154 ARG A O 1
ATOM 1178 N N . TYR A 1 155 ? -9.564 7.648 -3.594 1.00 96.75 155 TYR A N 1
ATOM 1179 C CA . TYR A 1 155 ? -8.712 6.831 -2.717 1.00 96.75 155 TYR A CA 1
ATOM 1180 C C . TYR A 1 155 ? -9.464 5.737 -1.939 1.00 96.75 155 TYR A C 1
ATOM 1182 O O . TYR A 1 155 ? -8.869 4.731 -1.556 1.00 96.75 155 TYR A O 1
ATOM 1190 N N . CYS A 1 156 ? -10.769 5.880 -1.685 1.00 97.25 156 CYS A N 1
ATOM 1191 C CA . CYS A 1 156 ? -11.508 4.883 -0.900 1.00 97.25 156 CYS A CA 1
ATOM 1192 C C . CYS A 1 156 ? -11.758 3.534 -1.582 1.00 97.25 156 CYS A C 1
ATOM 1194 O O . CYS A 1 156 ? -11.830 2.546 -0.844 1.00 97.25 156 CYS A O 1
ATOM 1196 N N . PRO A 1 157 ? -11.879 3.431 -2.922 1.00 98.31 157 PRO A N 1
ATOM 1197 C CA . PRO A 1 157 ? -11.932 2.135 -3.594 1.00 98.31 157 PRO A CA 1
ATOM 1198 C C . PRO A 1 157 ? -10.738 1.244 -3.235 1.00 98.31 157 PRO A C 1
ATOM 1200 O O . PRO A 1 157 ? -10.941 0.121 -2.779 1.00 98.31 157 PRO A O 1
ATOM 1203 N N . ASP A 1 158 ? -9.515 1.778 -3.315 1.00 98.69 158 ASP A N 1
ATOM 1204 C CA . ASP A 1 158 ? -8.296 1.031 -2.984 1.00 98.69 158 ASP A CA 1
ATOM 1205 C C . ASP A 1 158 ? -8.264 0.601 -1.516 1.00 98.69 158 ASP A C 1
ATOM 1207 O O . ASP A 1 158 ? -7.978 -0.553 -1.210 1.00 98.69 158 ASP A O 1
ATOM 1211 N N . ARG A 1 159 ? -8.631 1.496 -0.592 1.00 98.25 159 ARG A N 1
ATOM 1212 C CA . ARG A 1 159 ? -8.667 1.175 0.846 1.00 98.25 159 ARG A CA 1
ATOM 1213 C C . ARG A 1 159 ? -9.716 0.125 1.187 1.00 98.25 159 ARG A C 1
ATOM 1215 O O . ARG A 1 159 ? -9.525 -0.664 2.106 1.00 98.25 159 ARG A O 1
ATOM 1222 N N . SER A 1 160 ? -10.851 0.147 0.494 1.00 98.44 160 SER A N 1
ATOM 1223 C CA . SER A 1 160 ? -11.922 -0.836 0.691 1.00 98.44 160 SER A CA 1
ATOM 1224 C C . SER A 1 160 ? -11.502 -2.207 0.181 1.00 98.44 160 SER A C 1
ATOM 1226 O O . SER A 1 160 ? -11.728 -3.206 0.860 1.00 98.44 160 SER A O 1
ATOM 1228 N N . GLU A 1 161 ? -10.836 -2.249 -0.972 1.00 98.75 161 GLU A N 1
ATOM 1229 C CA . GLU A 1 161 ? -10.303 -3.491 -1.521 1.00 98.75 161 GLU A CA 1
ATOM 1230 C C . GLU A 1 161 ? -9.160 -4.049 -0.664 1.00 98.75 161 GLU A C 1
ATOM 1232 O O . GLU A 1 161 ? -9.154 -5.237 -0.349 1.00 98.75 161 GLU A O 1
ATOM 1237 N N . ALA A 1 162 ? -8.256 -3.192 -0.183 1.00 98.62 162 ALA A N 1
ATOM 1238 C CA . ALA A 1 162 ? -7.207 -3.574 0.757 1.00 98.62 162 ALA A CA 1
ATOM 1239 C C . ALA A 1 162 ? -7.782 -4.217 2.031 1.00 98.62 162 ALA A C 1
ATOM 1241 O O . ALA A 1 162 ? -7.299 -5.262 2.461 1.00 98.62 162 ALA A O 1
ATOM 1242 N N . LEU A 1 163 ? -8.853 -3.650 2.602 1.00 98.56 163 LEU A N 1
ATOM 1243 C CA . LEU A 1 163 ? -9.525 -4.220 3.775 1.00 98.56 163 LEU A CA 1
ATOM 1244 C C . LEU A 1 163 ? -10.192 -5.567 3.467 1.00 98.56 163 LEU A C 1
ATOM 1246 O O . LEU A 1 163 ? -10.134 -6.487 4.285 1.00 98.56 163 LEU A O 1
ATOM 1250 N N . ARG A 1 164 ? -10.814 -5.705 2.291 1.00 98.56 164 ARG A N 1
ATOM 1251 C CA . ARG A 1 164 ? -11.412 -6.972 1.852 1.00 98.56 164 ARG A CA 1
ATOM 1252 C C . ARG A 1 164 ? -10.351 -8.073 1.749 1.00 98.56 164 ARG A C 1
ATOM 1254 O O . ARG A 1 164 ? -10.557 -9.150 2.302 1.00 98.56 164 ARG A O 1
ATOM 1261 N N . LEU A 1 165 ? -9.229 -7.786 1.087 1.00 98.44 165 LEU A N 1
ATOM 1262 C CA . LEU A 1 165 ? -8.101 -8.710 0.939 1.00 98.44 165 LEU A CA 1
ATOM 1263 C C . LEU A 1 165 ? -7.458 -9.044 2.290 1.00 98.44 165 LEU A C 1
ATOM 1265 O O . LEU A 1 165 ? -7.154 -10.203 2.552 1.00 98.44 165 LEU A O 1
ATOM 1269 N N . ALA A 1 166 ? -7.295 -8.058 3.176 1.00 97.88 166 ALA A N 1
ATOM 1270 C CA . ALA A 1 166 ? -6.714 -8.280 4.499 1.00 97.88 166 ALA A CA 1
ATOM 1271 C C . ALA A 1 166 ? -7.564 -9.229 5.353 1.00 97.88 166 ALA A C 1
ATOM 1273 O O . ALA A 1 166 ? -7.025 -10.116 6.010 1.00 97.88 166 ALA A O 1
ATOM 1274 N N . ARG A 1 167 ? -8.895 -9.099 5.288 1.00 97.88 167 ARG A N 1
ATOM 1275 C CA . ARG A 1 167 ? -9.828 -10.029 5.943 1.00 97.88 167 ARG A CA 1
ATOM 1276 C C . ARG A 1 167 ? -9.776 -11.436 5.353 1.00 97.88 167 ARG A C 1
ATOM 1278 O O . ARG A 1 167 ? -9.974 -12.398 6.085 1.00 97.88 167 ARG A O 1
ATOM 1285 N N . GLU A 1 168 ? -9.546 -11.551 4.048 1.00 97.88 168 GLU A N 1
ATOM 1286 C CA . GLU A 1 168 ? -9.420 -12.841 3.362 1.00 97.88 168 GLU A CA 1
ATOM 1287 C C . GLU A 1 168 ? -8.125 -13.567 3.748 1.00 97.88 168 GLU A C 1
ATOM 1289 O O . GLU A 1 168 ? -8.157 -14.766 4.016 1.00 97.88 168 GLU A O 1
ATOM 1294 N N . ILE A 1 169 ? -7.009 -12.838 3.830 1.00 97.38 169 ILE A N 1
ATOM 1295 C CA . ILE A 1 169 ? -5.707 -13.392 4.228 1.00 97.38 169 ILE A CA 1
ATOM 1296 C C . ILE A 1 169 ? -5.655 -13.672 5.737 1.00 97.38 169 ILE A C 1
ATOM 1298 O O . ILE A 1 169 ? -5.050 -14.654 6.161 1.00 97.38 169 ILE A O 1
ATOM 1302 N N . GLY A 1 170 ? -6.291 -12.827 6.552 1.00 95.50 170 GLY A N 1
ATOM 1303 C CA . GLY A 1 170 ? -6.279 -12.954 8.009 1.00 95.50 170 GLY A CA 1
ATOM 1304 C C . GLY A 1 170 ? -4.965 -12.518 8.664 1.00 95.50 170 GLY A C 1
ATOM 1305 O O . GLY A 1 170 ? -4.714 -12.896 9.804 1.00 95.50 170 GLY A O 1
ATOM 1306 N N . ASP A 1 171 ? -4.135 -11.735 7.967 1.00 93.38 171 ASP A N 1
ATOM 1307 C CA . ASP A 1 171 ? -2.913 -11.158 8.536 1.00 93.38 171 ASP A CA 1
ATOM 1308 C C . ASP A 1 171 ? -3.251 -9.954 9.433 1.00 93.38 171 ASP A C 1
ATOM 1310 O O . ASP A 1 171 ? -3.839 -8.977 8.944 1.00 93.38 171 ASP A O 1
ATOM 1314 N N . PRO A 1 172 ? -2.899 -9.986 10.732 1.00 92.75 172 PRO A N 1
ATOM 1315 C CA . PRO A 1 172 ? -3.317 -8.936 11.646 1.00 92.75 172 PRO A CA 1
ATOM 1316 C C . PRO A 1 172 ? -2.736 -7.563 11.318 1.00 92.75 172 PRO A C 1
ATOM 1318 O O . PRO A 1 172 ? -3.475 -6.583 11.368 1.00 92.75 172 PRO A O 1
ATOM 1321 N N . GLU A 1 173 ? -1.454 -7.470 10.945 1.00 90.56 173 GLU A N 1
ATOM 1322 C CA . GLU A 1 173 ? -0.822 -6.183 10.620 1.00 90.56 173 GLU A CA 1
ATOM 1323 C C . GLU A 1 173 ? -1.477 -5.523 9.402 1.00 90.56 173 GLU A C 1
ATOM 1325 O O . GLU A 1 173 ? -1.819 -4.337 9.436 1.00 90.56 173 GLU A O 1
ATOM 1330 N N . ALA A 1 174 ? -1.694 -6.289 8.333 1.00 93.19 174 ALA A N 1
ATOM 1331 C CA . ALA A 1 174 ? -2.356 -5.812 7.130 1.00 93.19 174 ALA A CA 1
ATOM 1332 C C . ALA A 1 174 ? -3.810 -5.407 7.404 1.00 93.19 174 ALA A C 1
ATOM 1334 O O . ALA A 1 174 ? -4.266 -4.380 6.892 1.00 93.19 174 ALA A O 1
ATOM 1335 N N . MET A 1 175 ? -4.530 -6.169 8.235 1.00 95.62 175 MET A N 1
ATOM 1336 C CA . MET A 1 175 ? -5.914 -5.854 8.595 1.00 95.62 175 MET A CA 1
ATOM 1337 C C . MET A 1 175 ? -6.003 -4.559 9.401 1.00 95.62 175 MET A C 1
ATOM 1339 O O . MET A 1 175 ? -6.799 -3.685 9.068 1.00 95.62 175 MET A O 1
ATOM 1343 N N . ILE A 1 176 ? -5.132 -4.386 10.392 1.00 94.38 176 ILE A N 1
ATOM 1344 C CA . ILE A 1 176 ? -4.972 -3.162 11.188 1.00 94.38 176 ILE A CA 1
ATOM 1345 C C . ILE A 1 176 ? -4.697 -1.945 10.296 1.00 94.38 176 ILE A C 1
ATOM 1347 O O . ILE A 1 176 ? -5.404 -0.937 10.391 1.00 94.38 176 ILE A O 1
ATOM 1351 N N . ALA A 1 177 ? -3.723 -2.039 9.386 1.00 93.25 177 ALA A N 1
ATOM 1352 C CA . ALA A 1 177 ? -3.393 -0.947 8.473 1.00 93.25 177 ALA A CA 1
ATOM 1353 C C . ALA A 1 177 ? -4.578 -0.581 7.562 1.00 93.25 177 ALA A C 1
ATOM 1355 O O . ALA A 1 177 ? -4.894 0.602 7.388 1.00 93.25 177 ALA A O 1
ATOM 1356 N N . ALA A 1 178 ? -5.273 -1.584 7.019 1.00 97.00 178 ALA A N 1
ATOM 1357 C CA . ALA A 1 178 ? -6.413 -1.369 6.139 1.00 97.00 178 ALA A CA 1
ATOM 1358 C C . ALA A 1 178 ? -7.633 -0.788 6.873 1.00 97.00 178 ALA A C 1
ATOM 1360 O O . ALA A 1 178 ? -8.261 0.137 6.354 1.00 97.00 178 ALA A O 1
ATOM 1361 N N . LEU A 1 179 ? -7.940 -1.264 8.086 1.00 96.88 179 LEU A N 1
ATOM 1362 C CA . LEU A 1 179 ? -9.017 -0.738 8.933 1.00 96.88 179 LEU A CA 1
ATOM 1363 C C . LEU A 1 179 ? -8.822 0.755 9.218 1.00 96.88 179 LEU A C 1
ATOM 1365 O O . LEU A 1 179 ? -9.739 1.549 8.999 1.00 96.88 179 LEU A O 1
ATOM 1369 N N . ASN A 1 180 ? -7.612 1.156 9.615 1.00 93.94 180 ASN A N 1
ATOM 1370 C CA . ASN A 1 180 ? -7.293 2.562 9.860 1.00 93.94 180 ASN A CA 1
ATOM 1371 C C . ASN A 1 180 ? -7.515 3.441 8.647 1.00 93.94 180 ASN A C 1
ATOM 1373 O O . ASN A 1 180 ? -8.194 4.463 8.727 1.00 93.94 180 ASN A O 1
ATOM 1377 N N . GLN A 1 181 ? -6.896 3.080 7.522 1.00 94.88 181 GLN A N 1
ATOM 1378 C CA . GLN A 1 181 ? -6.960 3.929 6.345 1.00 94.88 181 GLN A CA 1
ATOM 1379 C C . GLN A 1 181 ? -8.399 4.008 5.830 1.00 94.88 181 GLN A C 1
ATOM 1381 O O . GLN A 1 181 ? -8.849 5.087 5.424 1.00 94.88 181 GLN A O 1
ATOM 1386 N N . ASN A 1 182 ? -9.143 2.898 5.888 1.00 96.56 182 ASN A N 1
ATOM 1387 C CA . ASN A 1 182 ? -10.543 2.855 5.489 1.00 96.56 182 ASN A CA 1
ATOM 1388 C C . ASN A 1 182 ? -11.442 3.701 6.406 1.00 96.56 182 ASN A C 1
ATOM 1390 O O . ASN A 1 182 ? -12.358 4.345 5.905 1.00 96.56 182 ASN A O 1
ATOM 1394 N N . ALA A 1 183 ? -11.141 3.825 7.704 1.00 95.00 183 ALA A N 1
ATOM 1395 C CA . ALA A 1 183 ? -11.891 4.696 8.614 1.00 95.00 183 ALA A CA 1
ATOM 1396 C C . ALA A 1 183 ? -11.966 6.159 8.131 1.00 95.00 183 ALA A C 1
ATOM 1398 O O . ALA A 1 183 ? -13.010 6.810 8.238 1.00 95.00 183 ALA A O 1
ATOM 1399 N N . PHE A 1 184 ? -10.897 6.672 7.514 1.00 91.06 184 PHE A N 1
ATOM 1400 C CA . PHE A 1 184 ? -10.871 8.037 6.974 1.00 91.06 184 PHE A CA 1
ATOM 1401 C C . PHE A 1 184 ? -11.811 8.251 5.777 1.00 91.06 184 PHE A C 1
ATOM 1403 O O . PHE A 1 184 ? -12.152 9.394 5.478 1.00 91.06 184 PHE A O 1
ATOM 1410 N N . CYS A 1 185 ? -12.315 7.188 5.142 1.00 94.75 185 CYS A N 1
ATOM 1411 C CA . CYS A 1 185 ? -13.344 7.281 4.098 1.00 94.75 185 CYS A CA 1
ATOM 1412 C C . CYS A 1 185 ? -14.708 7.761 4.608 1.00 94.75 185 CYS A C 1
ATOM 1414 O O . CYS A 1 185 ? -15.588 8.130 3.821 1.00 94.75 185 CYS A O 1
ATOM 1416 N N . PHE A 1 186 ? -14.879 7.782 5.928 1.00 93.69 186 PHE A N 1
ATOM 1417 C CA . PHE A 1 186 ? -16.102 8.203 6.598 1.00 93.69 186 PHE A CA 1
ATOM 1418 C C . PHE A 1 186 ? -15.957 9.565 7.298 1.00 93.69 186 PHE A C 1
ATOM 1420 O O . PHE A 1 186 ? -16.953 10.166 7.687 1.00 93.69 186 PHE A O 1
ATOM 1427 N N . ALA A 1 187 ? -14.739 10.115 7.394 1.00 80.38 187 ALA A N 1
ATOM 1428 C CA . ALA A 1 187 ? -14.454 11.324 8.174 1.00 80.38 187 ALA A CA 1
ATOM 1429 C C . ALA A 1 187 ? -15.153 12.598 7.654 1.00 80.38 187 ALA A C 1
ATOM 1431 O O . ALA A 1 187 ? -15.431 13.513 8.427 1.00 80.38 187 ALA A O 1
ATOM 1432 N N . GLY A 1 188 ? -15.453 12.668 6.352 1.00 80.06 188 GLY A N 1
ATOM 1433 C CA . GLY A 1 188 ? -16.115 13.821 5.726 1.00 80.06 188 GLY A CA 1
ATOM 1434 C C . GLY A 1 188 ? -17.643 13.838 5.844 1.00 80.06 188 GLY A C 1
ATOM 1435 O O . GLY A 1 188 ? -18.272 14.799 5.406 1.00 80.06 188 GLY A O 1
ATOM 1436 N N . ARG A 1 189 ? -18.246 12.783 6.406 1.00 86.06 189 ARG A N 1
ATOM 1437 C CA . ARG A 1 189 ? -19.699 12.582 6.481 1.00 86.06 189 ARG A CA 1
ATOM 1438 C C . ARG A 1 189 ? -20.110 12.373 7.937 1.00 86.06 189 ARG A C 1
ATOM 1440 O O . ARG A 1 189 ? -19.962 11.261 8.439 1.00 86.06 189 ARG A O 1
ATOM 1447 N N . PRO A 1 190 ? -20.598 13.410 8.646 1.00 88.06 190 PRO A N 1
ATOM 1448 C CA . PRO A 1 190 ? -20.946 13.308 10.065 1.00 88.06 190 PRO A CA 1
ATOM 1449 C C . PRO A 1 190 ? -21.916 12.167 10.383 1.00 88.06 190 PRO A C 1
ATOM 1451 O O . PRO A 1 190 ? -21.822 11.550 11.440 1.00 88.06 190 PRO A O 1
ATOM 1454 N N . GLU A 1 191 ? -22.828 11.870 9.460 1.00 92.38 191 GLU A N 1
ATOM 1455 C CA . GLU A 1 191 ? -23.780 10.769 9.563 1.00 92.38 191 GLU A CA 1
ATOM 1456 C C . GLU A 1 191 ? -23.132 9.383 9.494 1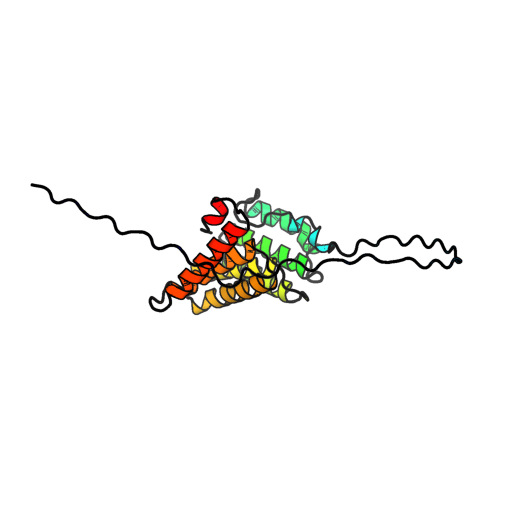.00 92.38 191 GLU A C 1
ATOM 1458 O O . GLU A 1 191 ? -23.754 8.427 9.940 1.00 92.38 191 GLU A O 1
ATOM 1463 N N . GLN A 1 192 ? -21.899 9.287 8.984 1.00 92.44 192 GLN A N 1
ATOM 1464 C CA . GLN A 1 192 ? -21.128 8.046 8.872 1.00 92.44 192 GLN A CA 1
ATOM 1465 C C . GLN A 1 192 ? -19.950 7.961 9.856 1.00 92.44 192 GLN A C 1
ATOM 1467 O O . GLN A 1 192 ? -19.098 7.075 9.771 1.00 92.44 192 GLN A O 1
ATOM 1472 N N . LEU A 1 193 ? -19.859 8.907 10.795 1.00 90.56 193 LEU A N 1
ATOM 1473 C CA . LEU A 1 193 ? -18.775 8.937 11.775 1.00 90.56 193 LEU A CA 1
ATOM 1474 C C . LEU A 1 193 ? -18.730 7.648 12.610 1.00 90.56 193 LEU A C 1
ATOM 1476 O O . LEU A 1 193 ? -17.649 7.192 12.975 1.00 90.56 193 LEU A O 1
ATOM 1480 N N . ALA A 1 194 ? -19.893 7.061 12.902 1.00 93.56 194 ALA A N 1
ATOM 1481 C CA . ALA A 1 194 ? -19.988 5.825 13.668 1.00 93.56 194 ALA A CA 1
ATOM 1482 C C . ALA A 1 194 ? -19.307 4.650 12.946 1.00 93.56 194 ALA A C 1
ATOM 1484 O O . ALA A 1 194 ? -18.602 3.877 13.586 1.00 93.56 194 ALA A O 1
ATOM 1485 N N . GLU A 1 195 ? -19.457 4.548 11.626 1.00 95.38 195 GLU A N 1
ATOM 1486 C CA . GLU A 1 195 ? -18.825 3.526 10.795 1.00 95.38 195 GLU A CA 1
ATOM 1487 C C . GLU A 1 195 ? -17.302 3.671 10.797 1.00 95.38 195 GLU A C 1
ATOM 1489 O O . GLU A 1 195 ? -16.591 2.689 11.003 1.00 95.38 195 GLU A O 1
ATOM 1494 N N . GLY A 1 196 ? -16.792 4.896 10.638 1.00 94.38 196 GLY A N 1
ATOM 1495 C CA . GLY A 1 196 ? -15.353 5.153 10.724 1.00 94.38 196 GLY A CA 1
ATOM 1496 C C . GLY A 1 196 ? -14.777 4.804 12.100 1.00 94.38 196 GLY A C 1
ATOM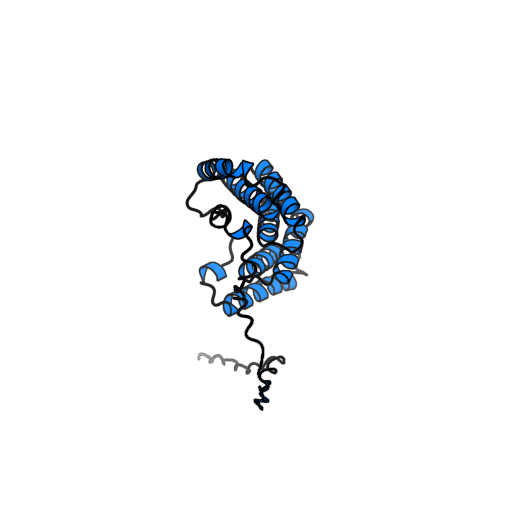 1497 O O . GLY A 1 196 ? -13.736 4.156 12.189 1.00 94.38 196 GLY A O 1
ATOM 1498 N N . LEU A 1 197 ? -15.471 5.182 13.178 1.00 94.38 197 LEU A N 1
ATOM 1499 C CA . LEU A 1 197 ? -15.057 4.851 14.545 1.00 94.38 197 LEU A CA 1
ATOM 1500 C C . LEU A 1 197 ? -15.081 3.341 14.808 1.00 94.38 197 LEU A C 1
ATOM 1502 O O . LEU A 1 197 ? -14.152 2.838 15.431 1.00 94.38 197 LEU A O 1
ATOM 1506 N N . ALA A 1 198 ? -16.076 2.618 14.290 1.00 96.19 198 ALA A N 1
ATOM 1507 C CA . ALA A 1 198 ? -16.160 1.167 14.440 1.00 96.19 198 ALA A CA 1
ATOM 1508 C C . ALA A 1 198 ? -14.952 0.444 13.815 1.00 96.19 198 ALA A C 1
ATOM 1510 O O . ALA A 1 198 ? -14.442 -0.505 14.403 1.00 96.19 198 ALA A O 1
ATOM 1511 N N . LEU A 1 199 ? -14.446 0.916 12.668 1.00 96.25 199 LEU A N 1
ATOM 1512 C CA . LEU A 1 199 ? -13.236 0.354 12.050 1.00 96.25 199 LEU A CA 1
ATOM 1513 C C . LEU A 1 199 ? -11.983 0.593 12.907 1.00 96.25 199 LEU A C 1
ATOM 1515 O O . LEU A 1 199 ? -11.144 -0.295 13.037 1.00 96.25 199 LEU A O 1
ATOM 1519 N N . LEU A 1 200 ? -11.861 1.774 13.523 1.00 94.19 200 LEU A N 1
ATOM 1520 C CA . LEU A 1 200 ? -10.751 2.082 14.435 1.00 94.19 200 LEU A CA 1
ATOM 1521 C C . LEU A 1 200 ? -10.838 1.275 15.739 1.00 94.19 200 LEU A C 1
ATOM 1523 O O . LEU A 1 200 ? -9.813 0.858 16.277 1.00 94.19 200 LEU A O 1
ATOM 1527 N N . GLU A 1 201 ? -12.051 1.041 16.244 1.00 94.38 201 GLU A N 1
ATOM 1528 C CA . GLU A 1 201 ? -12.294 0.166 17.393 1.00 94.38 201 GLU A CA 1
ATOM 1529 C C . GLU A 1 201 ? -11.902 -1.284 17.076 1.00 94.38 201 GLU A C 1
ATOM 1531 O O . GLU A 1 201 ? -11.149 -1.874 17.850 1.00 94.38 201 GLU A O 1
ATOM 1536 N N . GLU A 1 202 ? -12.309 -1.817 15.917 1.00 95.44 202 GLU A N 1
ATOM 1537 C CA . GLU A 1 202 ? -11.913 -3.150 15.428 1.00 95.44 202 GLU A CA 1
ATOM 1538 C C . GLU A 1 202 ? -10.383 -3.275 15.344 1.00 95.44 202 GLU A C 1
ATOM 1540 O O . GLU A 1 202 ? -9.804 -4.244 15.836 1.00 95.44 202 GLU A O 1
ATOM 1545 N N . ALA A 1 203 ? -9.705 -2.261 14.798 1.00 93.50 203 ALA A N 1
ATOM 1546 C CA . ALA A 1 203 ? -8.250 -2.260 14.678 1.00 93.50 203 ALA A CA 1
ATOM 1547 C C . ALA A 1 203 ? -7.555 -2.256 16.051 1.00 93.50 203 ALA A C 1
ATOM 1549 O O . ALA A 1 203 ? -6.586 -2.985 16.271 1.00 93.50 203 ALA A O 1
ATOM 1550 N N . LEU A 1 204 ? -8.067 -1.467 17.001 1.00 92.25 204 LEU A N 1
ATOM 1551 C CA . LEU A 1 204 ? -7.543 -1.406 18.365 1.00 92.25 204 LEU A CA 1
ATOM 1552 C C . LEU A 1 204 ? -7.776 -2.711 19.138 1.00 92.25 204 LEU A C 1
ATOM 1554 O O . LEU A 1 204 ? -6.931 -3.106 19.944 1.00 92.25 204 LEU A O 1
ATOM 1558 N N . GLU A 1 205 ? -8.925 -3.357 18.952 1.00 93.25 205 GLU A N 1
ATOM 1559 C CA . GLU A 1 205 ? -9.216 -4.658 19.554 1.00 93.25 205 GLU A CA 1
ATOM 1560 C C . GLU A 1 205 ? -8.294 -5.744 19.006 1.00 93.25 205 GLU A C 1
ATOM 1562 O O . GLU A 1 205 ? -7.714 -6.488 19.801 1.00 93.25 205 GLU A O 1
ATOM 1567 N N . LEU A 1 206 ? -8.084 -5.779 17.686 1.00 93.00 206 LEU A N 1
ATOM 1568 C CA . LEU A 1 206 ? -7.155 -6.721 17.068 1.00 93.00 206 LEU A CA 1
ATOM 1569 C C . LEU A 1 206 ? -5.731 -6.514 17.586 1.00 93.00 206 LEU A C 1
ATOM 1571 O O . LEU A 1 206 ? -5.090 -7.459 18.032 1.00 93.00 206 LEU A O 1
ATOM 1575 N N . ALA A 1 207 ? -5.252 -5.273 17.611 1.00 91.12 207 ALA A N 1
ATOM 1576 C CA . ALA A 1 207 ? -3.883 -4.996 18.025 1.00 91.12 207 ALA A CA 1
ATOM 1577 C C . ALA A 1 207 ? -3.622 -5.356 19.502 1.00 91.12 207 ALA A C 1
ATOM 1579 O O . ALA A 1 207 ? -2.516 -5.755 19.863 1.00 91.12 207 ALA A O 1
ATOM 1580 N N . LYS A 1 208 ? -4.649 -5.271 20.362 1.00 90.56 208 LYS A N 1
ATOM 1581 C CA . LYS A 1 208 ? -4.589 -5.782 21.743 1.00 90.56 208 LYS A CA 1
ATOM 1582 C C . LYS A 1 208 ? -4.571 -7.306 21.803 1.00 90.56 208 LYS A C 1
ATOM 1584 O O . LYS A 1 208 ? -3.896 -7.853 22.669 1.00 90.56 208 LYS A O 1
ATOM 1589 N N . ALA A 1 209 ? -5.346 -7.977 20.952 1.00 92.56 209 ALA A N 1
ATOM 1590 C CA . ALA A 1 209 ? -5.397 -9.436 20.909 1.00 92.56 209 ALA A CA 1
ATOM 1591 C C . ALA A 1 209 ? -4.048 -10.039 20.484 1.00 92.56 209 ALA A C 1
ATOM 1593 O O . ALA A 1 209 ? -3.645 -11.062 21.032 1.00 92.56 209 ALA A O 1
ATOM 1594 N N . GLU A 1 210 ? -3.335 -9.355 19.590 1.00 92.12 210 GLU A N 1
ATOM 1595 C CA . GLU A 1 210 ? -2.013 -9.745 19.085 1.00 92.12 210 GLU A CA 1
ATOM 1596 C C . GLU A 1 210 ? -0.833 -9.248 19.951 1.00 92.12 210 GLU A C 1
ATOM 1598 O O . GLU A 1 210 ? 0.320 -9.394 19.556 1.00 92.12 210 GLU A O 1
ATOM 1603 N N . ASP A 1 211 ? -1.096 -8.638 21.118 1.00 88.56 211 ASP A N 1
ATOM 1604 C CA . ASP A 1 211 ? -0.081 -8.061 22.026 1.00 88.56 211 ASP A CA 1
ATOM 1605 C C . ASP A 1 211 ? 0.914 -7.116 21.316 1.00 88.56 211 ASP A C 1
ATOM 1607 O O . ASP A 1 211 ? 2.113 -7.073 21.607 1.00 88.56 211 ASP A O 1
ATOM 1611 N N . MET A 1 212 ? 0.419 -6.345 20.340 1.00 84.88 212 MET A N 1
ATOM 1612 C CA . MET A 1 212 ? 1.262 -5.455 19.548 1.00 84.88 212 MET A CA 1
ATOM 1613 C C . MET A 1 212 ? 1.820 -4.309 20.396 1.00 84.88 212 MET A C 1
ATOM 1615 O O . MET A 1 212 ? 1.140 -3.722 21.244 1.00 84.88 212 MET A O 1
ATOM 1619 N N . ALA A 1 213 ? 3.076 -3.939 20.125 1.00 76.00 213 ALA A N 1
ATOM 1620 C CA . ALA A 1 213 ? 3.746 -2.863 20.845 1.00 76.00 213 ALA A CA 1
ATOM 1621 C C . ALA A 1 213 ? 2.959 -1.539 20.738 1.00 76.00 213 ALA A C 1
ATOM 1623 O O . ALA A 1 213 ? 2.396 -1.241 19.684 1.00 76.00 213 ALA A O 1
ATOM 1624 N N . PRO A 1 214 ? 2.989 -0.661 21.759 1.00 67.12 214 PRO A N 1
ATOM 1625 C CA . PRO A 1 214 ? 2.227 0.591 21.747 1.00 67.12 214 PRO A CA 1
ATOM 1626 C C . PRO A 1 214 ? 2.473 1.508 20.539 1.00 67.12 214 PRO A C 1
ATOM 1628 O O . PRO A 1 214 ? 1.585 2.265 20.162 1.00 67.12 214 PRO A O 1
ATOM 1631 N N . GLY A 1 215 ? 3.650 1.432 19.907 1.00 63.12 215 GLY A N 1
ATOM 1632 C CA . GLY A 1 215 ? 3.932 2.145 18.655 1.00 63.12 215 GLY A CA 1
ATOM 1633 C C . GLY A 1 215 ? 3.089 1.650 17.473 1.00 63.12 215 GLY A C 1
ATOM 1634 O O . GLY A 1 215 ? 2.624 2.464 16.683 1.00 63.12 215 GLY A O 1
ATOM 1635 N N . ALA A 1 216 ? 2.815 0.346 17.407 1.00 59.22 216 ALA A N 1
ATOM 1636 C CA . ALA A 1 216 ? 1.881 -0.246 16.452 1.00 59.22 216 ALA A CA 1
ATOM 1637 C C . ALA A 1 216 ? 0.413 0.063 16.807 1.00 59.22 216 ALA A C 1
ATOM 1639 O O . ALA A 1 216 ? -0.420 0.113 15.916 1.00 59.22 216 ALA A O 1
ATOM 1640 N N . LEU A 1 217 ? 0.100 0.365 18.078 1.00 55.97 217 LEU A N 1
ATOM 1641 C CA . LEU A 1 217 ? -1.227 0.843 18.511 1.00 55.97 217 LEU A CA 1
ATOM 1642 C C . LEU A 1 217 ? -1.491 2.315 18.157 1.00 55.97 217 LEU A C 1
ATOM 1644 O O . LEU A 1 217 ? -2.644 2.740 18.118 1.00 55.97 217 LEU A O 1
ATOM 1648 N N . GLY A 1 218 ? -0.429 3.100 17.945 1.00 55.22 218 GLY A N 1
ATOM 1649 C CA . GLY A 1 218 ? -0.503 4.531 17.649 1.00 55.22 218 GLY A CA 1
ATOM 1650 C C . GLY A 1 218 ? -1.062 4.835 16.262 1.00 55.22 218 GLY A C 1
ATOM 1651 O O . GLY A 1 218 ? -1.728 5.854 16.112 1.00 55.22 218 GLY A O 1
ATOM 1652 N N . MET A 1 219 ? -0.861 3.931 15.291 1.00 58.62 219 MET A N 1
ATOM 1653 C CA . MET A 1 219 ? -1.644 3.870 14.047 1.00 58.62 219 MET A CA 1
ATOM 1654 C C . MET A 1 219 ? -1.666 5.181 13.229 1.00 58.62 219 MET A C 1
ATOM 1656 O O . MET A 1 219 ? -2.616 5.446 12.495 1.00 58.62 219 MET A O 1
ATOM 1660 N N . ILE A 1 220 ? -0.621 6.009 13.351 1.00 45.50 220 ILE A N 1
ATOM 1661 C CA . ILE A 1 220 ? -0.376 7.171 12.487 1.00 45.50 220 ILE A CA 1
ATOM 1662 C C . ILE A 1 220 ? 0.687 6.735 11.477 1.00 45.50 220 ILE A C 1
ATOM 1664 O O . ILE A 1 220 ? 1.857 6.615 11.841 1.00 45.50 220 ILE A O 1
ATOM 1668 N N . TYR A 1 221 ? 0.256 6.456 10.248 1.00 47.25 221 TYR A N 1
ATOM 1669 C CA . TYR A 1 221 ? 1.130 6.335 9.080 1.00 47.25 221 TYR A CA 1
ATOM 1670 C C . TYR A 1 221 ? 1.192 7.686 8.370 1.00 47.25 221 TYR A C 1
ATOM 1672 O O . TYR A 1 221 ? 0.108 8.294 8.200 1.00 47.25 221 TYR A O 1
#

pLDDT: mean 79.55, std 22.71, range [33.09, 98.75]